Protein AF-A0A2E7HPD5-F1 (afdb_monomer_lite)

Foldseek 3Di:
DPLECQVVVLVCLQVQPAQEDEAADEAAQAKGQGDHPHDYWMWGFDQQLWIWTQTPVRDIGTRAGDYEHEYQHQQYALQCQPPDSRTNVNSCVPRSNYAKYKDFNHNADQRQLRLQLCCQAVQQAQPAFSVRSSVVSLVVLVVCCCQQFNPLVDPDDPLVPTDGDPVCVVVVHDSVNSVNSVNCNPGMDMDHDPVDRRGGHHDDHQWDWDWDDDPDDIDIDIGGPPPPCSPPRPDDDDPPDD

pLDDT: mean 89.26, std 12.53, range [28.06, 98.12]

Radius of gyration: 19.72 Å; chains: 1; bounding box: 49×46×50 Å

Sequence (242 aa):
MPQDTTSLFVKELNQGKPDLFVTSGHATEKDLQLGYAYRNGVFRNESDGCPYGSDLTGRTHTVSSPNPKIYMPIGNCLIEHLGGPDSMAAAFMKSSAVRQMMGNVEVTWYGYMGCGCLDYFVEQPGRYSFNQAFFANHHARIHRLETCFTGSNDTEPSPRKIRSTVLAQKLRLGRQDLKGLLFDRDIVAFYGDPAWQGRMAEGKTNWIQKLSKNKNSFVFTVTPTNGPNSFKPHYQRSPDRL

Structure (mmCIF, N/CA/C/O backbone):
data_AF-A0A2E7HPD5-F1
#
_entry.id   AF-A0A2E7HPD5-F1
#
loop_
_atom_site.group_PDB
_atom_site.id
_atom_site.type_symbol
_atom_site.label_atom_id
_atom_site.label_alt_id
_atom_site.label_comp_id
_atom_site.label_asym_id
_atom_site.label_entity_id
_atom_site.label_seq_id
_atom_site.pdbx_PDB_ins_code
_atom_site.Cartn_x
_atom_site.Cartn_y
_atom_site.Cartn_z
_atom_site.occupancy
_atom_site.B_iso_or_equiv
_atom_site.auth_seq_id
_atom_site.auth_comp_id
_atom_site.auth_asym_id
_atom_site.auth_atom_id
_atom_site.pdbx_PDB_model_num
ATOM 1 N N . MET A 1 1 ? -25.981 5.131 -1.475 1.00 52.62 1 MET A N 1
ATOM 2 C CA . MET A 1 1 ? -24.946 4.903 -0.442 1.00 52.62 1 MET A CA 1
ATOM 3 C C . MET A 1 1 ? -25.441 5.522 0.855 1.00 52.62 1 MET A C 1
ATOM 5 O O . MET A 1 1 ? -26.106 6.551 0.753 1.00 52.62 1 MET A O 1
ATOM 9 N N . PRO A 1 2 ? -25.176 4.929 2.033 1.00 60.41 2 PRO A N 1
ATOM 10 C CA . PRO A 1 2 ? -25.363 5.627 3.305 1.00 60.41 2 PRO A CA 1
ATOM 11 C C . PRO A 1 2 ? -24.673 6.992 3.246 1.00 60.41 2 PRO A C 1
ATOM 13 O O . PRO A 1 2 ? -23.613 7.108 2.631 1.00 60.41 2 PRO A O 1
ATOM 16 N N . GLN A 1 3 ? -25.266 8.014 3.860 1.00 79.88 3 GLN A N 1
ATOM 17 C CA . GLN A 1 3 ? -24.642 9.340 3.924 1.00 79.88 3 GLN A CA 1
ATOM 18 C C . GLN A 1 3 ? -23.374 9.332 4.797 1.00 79.88 3 GLN A C 1
ATOM 20 O O . GLN A 1 3 ? -22.496 10.164 4.607 1.00 79.88 3 GLN A O 1
ATOM 25 N N . ASP A 1 4 ? -23.275 8.364 5.710 1.00 90.06 4 ASP A N 1
ATOM 26 C CA . ASP A 1 4 ? -22.128 8.107 6.573 1.00 90.06 4 ASP A CA 1
ATOM 27 C C . ASP A 1 4 ? -21.864 6.592 6.634 1.00 90.06 4 ASP A C 1
ATOM 29 O O . ASP A 1 4 ? -22.785 5.804 6.871 1.00 90.06 4 ASP A O 1
ATOM 33 N N . THR A 1 5 ? -20.621 6.172 6.395 1.00 91.94 5 THR A N 1
ATOM 34 C CA . THR A 1 5 ? -20.207 4.757 6.404 1.00 91.94 5 THR A CA 1
ATOM 35 C C . THR A 1 5 ? -19.404 4.361 7.641 1.00 91.94 5 THR A C 1
ATOM 37 O O . THR A 1 5 ? -18.964 3.220 7.735 1.00 91.94 5 THR A O 1
ATOM 40 N N . THR A 1 6 ? -19.198 5.268 8.590 1.00 94.44 6 THR A N 1
ATOM 41 C CA . THR A 1 6 ? -18.331 5.103 9.765 1.00 94.44 6 THR A CA 1
ATOM 42 C C . THR A 1 6 ? -18.790 3.953 10.643 1.00 94.44 6 THR A C 1
ATOM 44 O O . THR A 1 6 ? -18.022 3.027 10.894 1.00 94.44 6 THR A O 1
ATOM 47 N N . SER A 1 7 ? -20.061 3.952 11.057 1.00 95.06 7 SER A N 1
ATOM 48 C CA . SER A 1 7 ? -20.606 2.891 11.913 1.00 95.06 7 SER A CA 1
ATOM 49 C C . SER A 1 7 ? -20.579 1.523 11.225 1.00 95.06 7 SER A C 1
ATOM 51 O O . SER A 1 7 ? -20.290 0.516 11.871 1.00 95.06 7 SER A O 1
ATOM 53 N N . LEU A 1 8 ? -20.815 1.482 9.908 1.00 94.12 8 LEU A N 1
ATOM 54 C CA . LEU A 1 8 ? -20.713 0.263 9.108 1.00 94.12 8 LEU A CA 1
ATOM 55 C C . LEU A 1 8 ? -19.268 -0.238 9.056 1.00 94.12 8 LEU A C 1
ATOM 57 O O . LEU A 1 8 ? -19.028 -1.412 9.310 1.00 94.12 8 LEU A O 1
ATOM 61 N N . PHE A 1 9 ? -18.311 0.647 8.782 1.00 94.38 9 PHE A N 1
ATOM 62 C CA . PHE A 1 9 ? -16.894 0.304 8.707 1.00 94.38 9 PHE A CA 1
ATOM 63 C C . PHE A 1 9 ? -16.380 -0.244 10.044 1.00 94.38 9 PHE A C 1
ATOM 65 O O . PHE A 1 9 ? -15.785 -1.319 10.085 1.00 94.38 9 PHE A O 1
ATOM 72 N N . VAL A 1 10 ? -16.673 0.447 11.153 1.00 95.62 10 VAL A N 1
ATOM 73 C CA . VAL A 1 10 ? -16.298 -0.012 12.501 1.00 95.62 10 VAL A CA 1
ATOM 74 C C . VAL A 1 10 ? -16.961 -1.350 12.829 1.00 95.62 10 VAL A C 1
ATOM 76 O O . VAL A 1 10 ? -16.312 -2.249 13.360 1.00 95.62 10 VAL A O 1
ATOM 79 N N . LYS A 1 11 ? -18.239 -1.527 12.471 1.00 96.56 11 LYS A N 1
ATOM 80 C CA . LYS A 1 11 ? -18.949 -2.794 12.670 1.00 96.56 11 LYS A CA 1
ATOM 81 C C . LYS A 1 11 ? -18.290 -3.945 11.909 1.00 96.56 11 LYS A C 1
ATOM 83 O O . LYS A 1 11 ? -18.107 -5.005 12.495 1.00 96.56 11 LYS A O 1
ATOM 88 N N . GLU A 1 12 ? -17.936 -3.756 10.641 1.00 96.19 12 GLU A N 1
ATOM 89 C CA . GLU A 1 12 ? -17.283 -4.790 9.826 1.00 96.19 12 GLU A CA 1
ATOM 90 C C . GLU A 1 12 ? -15.918 -5.190 10.408 1.00 96.19 12 GLU A C 1
ATOM 92 O O . GLU A 1 12 ? -15.638 -6.384 10.541 1.00 96.19 12 GLU A O 1
ATOM 97 N N . LEU A 1 13 ? -15.113 -4.212 10.848 1.00 95.75 13 LEU A N 1
ATOM 98 C CA . LEU A 1 13 ? -13.855 -4.477 11.553 1.00 95.75 13 LEU A CA 1
ATOM 99 C C . LEU A 1 13 ? -14.084 -5.270 12.845 1.00 95.75 13 LEU A C 1
ATOM 101 O O . LEU A 1 13 ? -13.448 -6.302 13.053 1.00 95.75 13 LEU A O 1
ATOM 105 N N . ASN A 1 14 ? -14.997 -4.832 13.709 1.00 96.81 14 ASN A N 1
ATOM 106 C CA . ASN A 1 14 ? -15.216 -5.466 15.014 1.00 96.81 14 ASN A CA 1
ATOM 107 C C . ASN A 1 14 ? -15.846 -6.861 14.896 1.00 96.81 14 ASN A C 1
ATOM 109 O O . ASN A 1 14 ? -15.605 -7.724 15.734 1.00 96.81 14 ASN A O 1
ATOM 113 N N . GLN A 1 15 ? -16.623 -7.113 13.839 1.00 96.94 15 GLN A N 1
ATOM 114 C CA . GLN A 1 15 ? -17.151 -8.445 13.526 1.00 96.94 15 GLN A CA 1
ATOM 115 C C . GLN A 1 15 ? -16.085 -9.400 12.972 1.00 96.94 15 GLN A C 1
ATOM 117 O O . GLN A 1 15 ? -16.372 -10.580 12.791 1.00 96.94 15 GLN A O 1
ATOM 122 N N . GLY A 1 16 ? -14.873 -8.905 12.705 1.00 92.12 16 GLY A N 1
ATOM 123 C CA . GLY A 1 16 ? -13.748 -9.709 12.245 1.00 92.12 16 GLY A CA 1
ATOM 124 C C . GLY A 1 16 ? -13.911 -10.256 10.830 1.00 92.12 16 GLY A C 1
ATOM 125 O O . GLY A 1 16 ? -13.355 -11.301 10.514 1.00 92.12 16 GLY A O 1
ATOM 126 N N . LYS A 1 17 ? -14.714 -9.588 9.997 1.00 92.75 17 LYS A N 1
ATOM 127 C CA . LYS A 1 17 ? -15.017 -10.038 8.634 1.00 92.75 17 LYS A CA 1
ATOM 128 C C . LYS A 1 17 ? -13.904 -9.763 7.614 1.00 92.75 17 LYS A C 1
ATOM 130 O O . LYS A 1 17 ? -13.678 -10.635 6.781 1.00 92.75 17 LYS A O 1
ATOM 135 N N . PRO A 1 18 ? -13.245 -8.584 7.595 1.00 95.12 18 PRO A N 1
ATOM 136 C CA . PRO A 1 18 ? -12.245 -8.297 6.573 1.00 95.12 18 PRO A CA 1
ATOM 137 C C . PRO A 1 18 ? -10.851 -8.782 6.982 1.00 95.12 18 PRO A C 1
ATOM 139 O O . PRO A 1 18 ? -10.348 -8.413 8.044 1.00 95.12 18 PRO A O 1
ATOM 142 N N . ASP A 1 19 ? -10.187 -9.515 6.090 1.00 96.31 19 ASP A N 1
ATOM 143 C CA . ASP A 1 19 ? -8.752 -9.845 6.186 1.00 96.31 19 ASP A CA 1
ATOM 144 C C . ASP A 1 19 ? -7.861 -8.813 5.468 1.00 96.31 19 ASP A C 1
ATOM 146 O O . ASP A 1 19 ? -6.646 -8.763 5.663 1.00 96.31 19 ASP A O 1
ATOM 150 N N . LEU A 1 20 ? -8.477 -7.953 4.654 1.00 96.62 20 LEU A N 1
ATOM 151 C CA . LEU A 1 20 ? -7.877 -6.806 3.984 1.00 96.62 20 LEU A CA 1
ATOM 152 C C . LEU A 1 20 ? -8.890 -5.663 3.987 1.00 96.62 20 LEU A C 1
ATOM 154 O O . LEU A 1 20 ? -10.062 -5.867 3.669 1.00 96.62 20 LEU A O 1
ATOM 158 N N . PHE A 1 21 ? -8.430 -4.450 4.272 1.00 95.25 21 PHE A N 1
ATOM 159 C CA . PHE A 1 21 ? -9.191 -3.244 3.974 1.00 95.25 21 PHE A CA 1
ATOM 160 C C . PHE A 1 21 ? -8.303 -2.189 3.323 1.00 95.25 21 PHE A C 1
ATOM 162 O O . PHE A 1 21 ? -7.111 -2.068 3.615 1.00 95.25 21 PHE A O 1
ATOM 169 N N . VAL A 1 22 ? -8.912 -1.441 2.410 1.00 94.50 22 VAL A N 1
ATOM 170 C CA . VAL A 1 22 ? -8.262 -0.405 1.613 1.00 94.50 22 VAL A CA 1
ATOM 171 C C . VAL A 1 22 ? -9.007 0.893 1.861 1.00 94.50 22 VAL A C 1
ATOM 173 O O . VAL A 1 22 ? -10.238 0.924 1.804 1.00 94.50 22 VAL A O 1
ATOM 176 N N . THR A 1 23 ? -8.274 1.963 2.127 1.00 92.50 23 THR A N 1
ATOM 177 C CA . THR A 1 23 ? -8.849 3.300 2.275 1.00 92.50 23 THR A CA 1
ATOM 178 C C . THR A 1 23 ? -8.195 4.260 1.303 1.00 92.50 23 THR A C 1
ATOM 180 O O . THR A 1 23 ? -7.088 4.039 0.820 1.00 92.50 23 THR A O 1
ATOM 183 N N . SER A 1 24 ? -8.925 5.327 1.001 1.00 87.12 24 SER A N 1
ATOM 184 C CA . SER A 1 24 ? -8.427 6.486 0.278 1.00 87.12 24 SER A CA 1
ATOM 185 C C . SER A 1 24 ? -9.240 7.699 0.721 1.00 87.12 24 SER A C 1
ATOM 187 O O . SER A 1 24 ? -10.467 7.621 0.841 1.00 87.12 24 SER A O 1
ATOM 189 N N . GLY A 1 25 ? -8.570 8.798 1.046 1.00 86.69 25 GLY A N 1
ATOM 190 C CA . GLY A 1 25 ? -9.182 9.937 1.728 1.00 86.69 25 GLY A CA 1
ATOM 191 C C . GLY A 1 25 ? -8.142 10.863 2.350 1.00 86.69 25 GLY A C 1
ATOM 192 O O . GLY A 1 25 ? -6.940 10.603 2.280 1.00 86.69 25 GLY A O 1
ATOM 193 N N . HIS A 1 26 ? -8.605 11.939 2.976 1.00 92.44 26 HIS A N 1
ATOM 194 C CA . HIS A 1 26 ? -7.725 12.808 3.753 1.0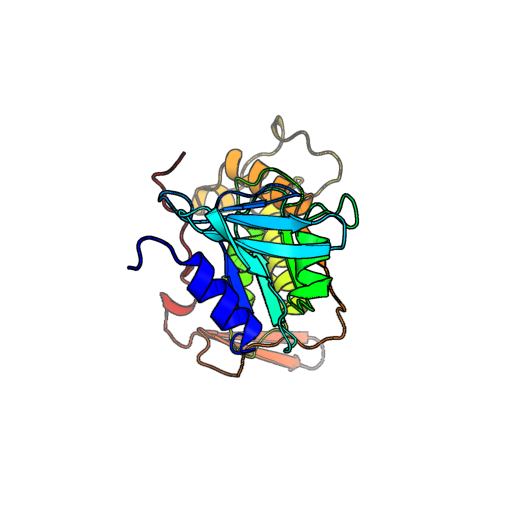0 92.44 26 HIS A CA 1
ATOM 195 C C . HIS A 1 26 ? -7.308 12.117 5.049 1.00 92.44 26 HIS A C 1
ATOM 197 O O . HIS A 1 26 ? -8.107 11.424 5.675 1.00 92.44 26 HIS A O 1
ATOM 203 N N . ALA A 1 27 ? -6.047 12.285 5.421 1.00 95.19 27 ALA A N 1
ATOM 204 C CA . ALA A 1 27 ? -5.497 11.731 6.641 1.00 95.19 27 ALA A CA 1
ATOM 205 C C . ALA A 1 27 ? -4.371 12.621 7.166 1.00 95.19 27 ALA A C 1
ATOM 207 O O . ALA A 1 27 ? -3.741 13.367 6.407 1.00 95.19 27 ALA A O 1
ATOM 208 N N . THR A 1 28 ? -4.148 12.509 8.466 1.00 94.38 28 THR A N 1
ATOM 209 C CA . THR A 1 28 ? -2.994 13.022 9.201 1.00 94.38 28 THR A CA 1
ATOM 210 C C . THR A 1 28 ? -2.396 11.872 10.015 1.00 94.38 28 THR A C 1
ATOM 212 O O . THR A 1 28 ? -2.886 10.741 9.980 1.00 94.38 28 THR A O 1
ATOM 215 N N . GLU A 1 29 ? -1.380 12.148 10.827 1.00 94.06 29 GLU A N 1
ATOM 216 C CA . GLU A 1 29 ? -0.908 11.194 11.830 1.00 94.06 29 GLU A CA 1
ATOM 217 C C . GLU A 1 29 ? -1.980 10.841 12.868 1.00 94.06 29 GLU A C 1
ATOM 219 O O . GLU A 1 29 ? -1.843 9.833 13.558 1.00 94.06 29 GLU A O 1
ATOM 224 N N . LYS A 1 30 ? -3.018 11.673 13.034 1.00 92.88 30 LYS A N 1
ATOM 225 C CA . LYS A 1 30 ? -3.996 11.585 14.133 1.00 92.88 30 LYS A CA 1
ATOM 226 C C . LYS A 1 30 ? -5.409 11.244 13.687 1.00 92.88 30 LYS A C 1
ATOM 228 O O . LYS A 1 30 ? -6.229 10.857 14.524 1.00 92.88 30 LYS A O 1
ATOM 233 N N . ASP A 1 31 ? -5.699 11.376 12.399 1.00 94.06 31 ASP A N 1
ATOM 234 C CA . ASP A 1 31 ? -7.031 11.141 11.872 1.00 94.06 31 ASP A CA 1
ATOM 235 C C . ASP A 1 31 ? -7.042 10.597 10.440 1.00 94.06 31 ASP A C 1
ATOM 237 O O . ASP A 1 31 ? -6.088 10.720 9.675 1.00 94.06 31 ASP A O 1
ATOM 241 N N . LEU A 1 32 ? -8.160 9.960 10.101 1.00 95.06 32 LEU A N 1
ATOM 242 C CA . LEU A 1 32 ? -8.477 9.463 8.771 1.00 95.06 32 LEU A CA 1
ATOM 243 C C . LEU A 1 32 ? -9.930 9.805 8.448 1.00 95.06 32 LEU A C 1
ATOM 245 O O . LEU A 1 32 ? -10.861 9.242 9.026 1.00 95.06 32 LEU A O 1
ATOM 249 N N . GLN A 1 33 ? -10.141 10.688 7.482 1.00 92.88 33 GLN A N 1
ATOM 250 C CA . GLN A 1 33 ? -11.463 10.967 6.939 1.00 92.88 33 GLN A CA 1
ATOM 251 C C . GLN A 1 33 ? -11.860 9.877 5.937 1.00 92.88 33 GLN A C 1
ATOM 253 O O . GLN A 1 33 ? -11.148 9.609 4.962 1.00 92.88 33 GLN A O 1
ATOM 258 N N . LEU A 1 34 ? -13.024 9.257 6.150 1.00 85.31 34 LEU A N 1
ATOM 259 C CA . LEU A 1 34 ? -13.522 8.236 5.234 1.00 85.31 34 LEU A CA 1
ATOM 260 C C . LEU A 1 34 ? -14.090 8.870 3.962 1.00 85.31 34 LEU A C 1
ATOM 262 O O . LEU A 1 34 ? -15.192 9.401 3.950 1.00 85.31 34 LEU A O 1
ATOM 266 N N . GLY A 1 35 ? -13.389 8.730 2.846 1.00 76.19 35 GLY A N 1
ATOM 267 C CA . GLY A 1 35 ? -13.822 9.302 1.577 1.00 76.19 35 GLY A CA 1
ATOM 268 C C . GLY A 1 35 ? -13.228 10.686 1.338 1.00 76.19 35 GLY A C 1
ATOM 269 O O . GLY A 1 35 ? -13.056 11.499 2.241 1.00 76.19 35 GLY A O 1
ATOM 270 N N . TYR A 1 36 ? -12.865 10.918 0.080 1.00 76.44 36 TYR A N 1
ATOM 271 C CA . TYR A 1 36 ? -12.066 12.072 -0.321 1.00 76.44 36 TYR A CA 1
ATOM 272 C C . TYR A 1 36 ? -12.928 13.295 -0.666 1.00 76.44 36 TYR A C 1
ATOM 274 O O . TYR A 1 36 ? -12.748 14.373 -0.120 1.00 76.44 36 TYR A O 1
ATOM 282 N N . ALA A 1 37 ? -13.900 13.122 -1.566 1.00 79.56 37 ALA A N 1
ATOM 283 C CA . ALA A 1 37 ? -14.665 14.226 -2.157 1.00 79.56 37 ALA A CA 1
ATOM 284 C C . ALA A 1 37 ? -16.098 14.361 -1.610 1.00 79.56 37 ALA A C 1
ATOM 286 O O . ALA A 1 37 ? -16.906 15.095 -2.177 1.00 79.56 37 ALA A O 1
ATOM 287 N N . TYR A 1 38 ? -16.447 13.618 -0.560 1.00 82.00 38 TYR A N 1
ATOM 288 C CA . TYR A 1 38 ? -17.789 13.637 0.013 1.00 82.00 38 TYR A CA 1
ATOM 289 C C . TYR A 1 38 ? -17.742 13.619 1.536 1.00 82.00 38 TYR A C 1
ATOM 291 O O . TYR A 1 38 ? -16.769 13.193 2.156 1.00 82.00 38 TYR A O 1
ATOM 299 N N . ARG A 1 39 ? -18.819 14.122 2.136 1.00 86.62 39 ARG A N 1
ATOM 300 C CA . ARG A 1 39 ? -18.957 14.227 3.584 1.00 86.62 39 ARG A CA 1
ATOM 301 C C . ARG A 1 39 ? -19.168 12.841 4.193 1.00 86.62 39 ARG A C 1
ATOM 303 O O . ARG A 1 39 ? -20.037 12.107 3.740 1.00 86.62 39 ARG A O 1
ATOM 310 N N . ASN A 1 40 ? -18.396 12.523 5.224 1.00 91.38 40 ASN A N 1
ATOM 311 C CA . ASN A 1 40 ? -18.454 11.268 5.969 1.00 91.38 40 ASN A CA 1
ATOM 312 C C . ASN A 1 40 ? -17.857 11.487 7.365 1.00 91.38 40 ASN A C 1
ATOM 314 O O . ASN A 1 40 ? -17.320 12.566 7.639 1.00 91.38 40 ASN A O 1
ATOM 318 N N . GLY A 1 41 ? -17.920 10.475 8.222 1.00 93.31 41 GLY A N 1
ATOM 319 C CA . GLY A 1 41 ? -17.223 10.511 9.499 1.00 93.31 41 GLY A CA 1
ATOM 320 C C . GLY A 1 41 ? -15.707 10.336 9.374 1.00 93.31 41 GLY A C 1
ATOM 321 O O . GLY A 1 41 ? -15.122 10.243 8.288 1.00 93.31 41 GLY A O 1
ATOM 322 N N . VAL A 1 42 ? -15.065 10.325 10.535 1.00 94.81 42 VAL A N 1
ATOM 323 C CA . VAL A 1 42 ? -13.611 10.387 10.684 1.00 94.81 42 VAL A CA 1
ATOM 324 C C . VAL A 1 42 ? -13.154 9.408 11.751 1.00 94.81 42 VAL A C 1
ATOM 326 O O . VAL A 1 42 ? -13.758 9.296 12.816 1.00 94.81 42 VAL A O 1
ATOM 329 N N . PHE A 1 43 ? -12.083 8.691 11.458 1.00 95.25 43 PHE A N 1
ATOM 330 C CA . PHE A 1 43 ? -11.385 7.845 12.408 1.00 95.25 43 PHE A CA 1
ATOM 331 C C . PHE A 1 43 ? -10.365 8.701 13.133 1.00 95.25 43 PHE A C 1
ATOM 333 O O . PHE A 1 43 ? -9.657 9.483 12.505 1.00 95.25 43 PHE A O 1
ATOM 340 N N . ARG A 1 44 ? -10.306 8.563 14.450 1.00 94.19 44 ARG A N 1
ATOM 341 C CA . ARG A 1 44 ? -9.333 9.235 15.308 1.00 94.19 44 ARG A CA 1
ATOM 342 C C . ARG A 1 44 ? -8.712 8.222 16.243 1.00 94.19 44 ARG A C 1
ATOM 344 O O . ARG A 1 44 ? -9.279 7.150 16.453 1.00 94.19 44 ARG A O 1
ATOM 351 N N . ASN A 1 45 ? -7.577 8.583 16.814 1.00 89.31 45 ASN A N 1
ATOM 352 C CA . ASN A 1 45 ? -6.913 7.793 17.834 1.00 89.31 45 ASN A CA 1
ATOM 353 C C . ASN A 1 45 ? -6.874 8.547 19.163 1.00 89.31 45 ASN A C 1
ATOM 355 O O . ASN A 1 45 ? -6.580 9.742 19.192 1.00 89.31 45 ASN A O 1
ATOM 359 N N . GLU A 1 46 ? -7.160 7.843 20.254 1.00 79.38 46 GLU A N 1
ATOM 360 C CA . GLU A 1 46 ? -6.874 8.337 21.599 1.00 79.38 46 GLU A CA 1
ATOM 361 C C . GLU A 1 46 ? -5.391 8.126 21.946 1.00 79.38 46 GLU A C 1
ATOM 363 O O . GLU A 1 46 ? -4.660 7.385 21.283 1.00 79.38 46 GLU A O 1
ATOM 368 N N . SER A 1 47 ? -4.921 8.776 23.010 1.00 76.69 47 SER A N 1
ATOM 369 C CA . SER A 1 47 ? -3.522 8.710 23.458 1.00 76.69 47 SER A CA 1
ATOM 370 C C . SER A 1 47 ? -3.055 7.292 23.814 1.00 76.69 47 SER A C 1
ATOM 372 O O . SER A 1 47 ? -1.857 7.043 23.939 1.00 76.69 47 SER A O 1
ATOM 374 N N . ASP A 1 48 ? -3.992 6.368 24.018 1.00 74.50 48 ASP A N 1
ATOM 375 C CA . ASP A 1 48 ? -3.747 4.984 24.402 1.00 74.50 48 ASP A CA 1
ATOM 376 C C . ASP A 1 48 ? -3.555 4.034 23.201 1.00 74.50 48 ASP A C 1
ATOM 378 O O . ASP A 1 48 ? -3.248 2.856 23.404 1.00 74.50 48 ASP A O 1
ATOM 382 N N . GLY A 1 49 ? -3.707 4.508 21.957 1.00 75.44 49 GLY A N 1
ATOM 383 C CA . GLY A 1 49 ? -3.598 3.681 20.751 1.00 75.44 49 GLY A CA 1
ATOM 384 C C . GLY A 1 49 ? -4.870 2.890 20.413 1.00 75.44 49 GLY A C 1
ATOM 385 O O . GLY A 1 49 ? -4.801 1.856 19.737 1.00 75.44 49 GLY A O 1
ATOM 386 N N . CYS A 1 50 ? -6.030 3.300 20.918 1.00 85.75 50 CYS A N 1
ATOM 387 C CA . CYS A 1 50 ? -7.323 2.731 20.556 1.00 85.75 50 CYS A CA 1
ATOM 388 C C . CYS A 1 50 ? -8.049 3.667 19.570 1.00 85.75 50 CYS A C 1
ATOM 390 O O . CYS A 1 50 ? -8.539 4.726 19.969 1.00 85.75 50 CYS A O 1
ATOM 392 N N . PRO A 1 51 ? -8.158 3.303 18.275 1.00 92.44 51 PRO A N 1
ATOM 393 C CA . PRO A 1 51 ? -8.875 4.121 17.324 1.00 92.44 51 PRO A CA 1
ATOM 394 C C . PRO A 1 51 ? -10.388 3.992 17.513 1.00 92.44 51 PRO A C 1
ATOM 396 O O . PRO A 1 51 ? -10.918 2.949 17.907 1.00 92.44 51 PRO A O 1
ATOM 399 N N . TYR A 1 52 ? -11.106 5.051 17.163 1.00 94.81 52 TYR A N 1
ATOM 400 C CA . TYR A 1 52 ? -12.561 5.080 17.108 1.00 94.81 52 TYR A CA 1
ATOM 401 C C . TYR A 1 52 ? -13.030 5.848 15.873 1.00 94.81 52 TYR A C 1
ATOM 403 O O . TYR A 1 52 ? -12.375 6.779 15.406 1.00 94.81 52 TYR A O 1
ATOM 411 N N . GLY A 1 53 ? -14.188 5.466 15.344 1.00 96.06 53 GLY A N 1
ATOM 412 C CA . GLY A 1 53 ? -14.888 6.234 14.320 1.00 96.06 53 GLY A CA 1
ATOM 413 C C . GLY A 1 53 ? -15.845 7.236 14.961 1.00 96.06 53 GLY A C 1
ATOM 414 O O . GLY A 1 53 ? -16.647 6.850 15.804 1.00 96.06 53 GLY A O 1
ATOM 415 N N . SER A 1 54 ? -15.785 8.502 14.559 1.00 96.06 54 SER A N 1
ATOM 416 C CA . SER A 1 54 ? -16.768 9.540 14.877 1.00 96.06 54 SER A CA 1
ATOM 417 C C . SER A 1 54 ? -17.643 9.774 13.652 1.00 96.06 54 SER A C 1
ATOM 419 O O . SER A 1 54 ? -17.145 10.249 12.630 1.00 96.06 54 SER A O 1
ATOM 421 N N . ASP A 1 55 ? -18.930 9.453 13.752 1.00 94.88 55 ASP A N 1
ATOM 422 C CA . ASP A 1 55 ? -19.893 9.692 12.675 1.00 94.88 55 ASP A CA 1
ATOM 423 C C . ASP A 1 55 ? -20.273 11.186 12.563 1.00 94.88 55 ASP A C 1
ATOM 425 O O . ASP A 1 55 ? -19.884 12.024 13.385 1.00 94.88 55 ASP A O 1
ATOM 429 N N . LEU A 1 56 ? -21.043 11.538 11.533 1.00 93.75 56 LEU A N 1
ATOM 430 C CA . LEU A 1 56 ? -21.507 12.897 11.248 1.00 93.75 56 LEU A CA 1
ATOM 431 C C . LEU A 1 56 ? -22.457 13.469 12.310 1.00 93.75 56 LEU A C 1
ATOM 433 O O . LEU A 1 56 ? -22.686 14.680 12.314 1.00 93.75 56 LEU A O 1
ATOM 437 N N . THR A 1 57 ? -23.006 12.629 13.190 1.00 93.62 57 THR A N 1
ATOM 438 C CA . THR A 1 57 ? -23.826 13.046 14.338 1.00 93.62 57 THR A CA 1
ATOM 439 C C . THR A 1 57 ? -22.983 13.320 15.586 1.00 93.62 57 THR A C 1
ATOM 441 O O . THR A 1 57 ? -23.501 13.846 16.569 1.00 93.62 57 THR A O 1
ATOM 444 N N . GLY A 1 58 ? -21.684 13.001 15.545 1.00 92.88 58 GLY A N 1
ATOM 445 C CA . GLY A 1 58 ? -20.764 13.087 16.678 1.00 92.88 58 GLY A CA 1
ATOM 446 C C . GLY A 1 58 ? -20.752 11.830 17.548 1.00 92.88 58 GLY A C 1
ATOM 447 O O . GLY A 1 58 ? -20.077 11.810 18.577 1.00 92.88 58 GLY A O 1
ATOM 448 N N . ARG A 1 59 ? -21.471 10.769 17.159 1.00 95.69 59 ARG A N 1
ATOM 449 C CA . ARG A 1 59 ? -21.447 9.500 17.884 1.00 95.69 59 ARG A CA 1
ATOM 450 C C . ARG A 1 59 ? -20.134 8.779 17.609 1.00 95.69 59 ARG A C 1
ATOM 452 O O . ARG A 1 59 ? -19.696 8.662 16.464 1.00 95.69 59 ARG A O 1
ATOM 459 N N . THR A 1 60 ? -19.523 8.269 18.672 1.00 96.25 60 THR A N 1
ATOM 460 C CA . THR A 1 60 ? -18.275 7.513 18.599 1.00 96.25 60 THR A CA 1
ATOM 461 C C . THR A 1 60 ? -18.522 6.005 18.588 1.00 96.25 60 THR A C 1
ATOM 463 O O . THR A 1 60 ? -19.478 5.488 19.176 1.00 96.25 60 THR A O 1
ATOM 466 N N . HIS A 1 61 ? -17.644 5.290 17.890 1.00 96.00 61 HIS A N 1
ATOM 467 C CA . HIS A 1 61 ? -17.667 3.844 17.729 1.00 96.00 61 HIS A CA 1
ATOM 468 C C . HIS A 1 61 ? -16.248 3.298 17.908 1.00 96.00 61 HIS A C 1
ATOM 470 O O . HIS A 1 61 ? -15.394 3.501 17.047 1.00 96.00 61 HIS A O 1
ATOM 476 N N . THR A 1 62 ? -15.991 2.606 19.017 1.00 95.12 62 THR A N 1
ATOM 477 C CA . THR A 1 62 ? -14.678 2.015 19.313 1.00 95.12 62 THR A CA 1
ATOM 478 C C . THR A 1 62 ? -14.311 0.938 18.299 1.00 95.12 62 THR A C 1
ATOM 480 O O . THR A 1 62 ? -15.135 0.076 17.982 1.00 95.12 62 THR A O 1
ATOM 483 N N . VAL A 1 63 ? -13.064 0.948 17.830 1.00 94.62 63 VAL A N 1
ATOM 484 C CA . VAL A 1 63 ? -12.517 -0.110 16.981 1.00 94.62 63 VAL A CA 1
ATOM 485 C C . VAL A 1 63 ? -11.765 -1.112 17.849 1.00 94.62 63 VAL A C 1
ATOM 487 O O . VAL A 1 63 ? -10.779 -0.786 18.504 1.00 94.62 63 VAL A O 1
ATOM 490 N N . SER A 1 64 ? -12.235 -2.352 17.833 1.00 93.31 64 SER A N 1
ATOM 491 C CA . SER A 1 64 ? -11.595 -3.495 18.470 1.00 93.31 64 SER A CA 1
ATOM 492 C C . SER A 1 64 ? -11.849 -4.707 17.588 1.00 93.31 64 SER A C 1
ATOM 494 O O . SER A 1 64 ? -12.929 -5.300 17.606 1.00 93.31 64 SER A O 1
ATOM 496 N N . SER A 1 65 ? -10.877 -5.015 16.736 1.00 94.81 65 SER A N 1
ATOM 497 C CA . SER A 1 65 ? -11.027 -6.064 15.737 1.00 94.81 65 SER A CA 1
ATOM 498 C C . SER A 1 65 ? -10.310 -7.348 16.161 1.00 94.81 65 SER A C 1
ATOM 500 O O . SER A 1 65 ? -9.149 -7.276 16.567 1.00 94.81 65 SER A O 1
ATOM 502 N N . PRO A 1 66 ? -10.952 -8.525 16.049 1.00 94.75 66 PRO A N 1
ATOM 503 C CA . PRO A 1 66 ? -10.396 -9.764 16.588 1.00 94.75 66 PRO A CA 1
ATOM 504 C C . PRO A 1 66 ? -9.457 -10.511 15.626 1.00 94.75 66 PRO A C 1
ATOM 506 O O . PRO A 1 66 ? -8.612 -11.281 16.081 1.00 94.75 66 PRO A O 1
ATOM 509 N N . ASN A 1 67 ? -9.595 -10.332 14.307 1.00 95.94 67 ASN A N 1
ATOM 510 C CA . ASN A 1 67 ? -8.872 -11.124 13.304 1.00 95.94 67 ASN A CA 1
ATOM 511 C C . ASN A 1 67 ? -7.611 -10.402 12.787 1.00 95.94 67 ASN A C 1
ATOM 513 O O . ASN A 1 67 ? -7.623 -9.181 12.634 1.00 95.94 67 ASN A O 1
ATOM 517 N N . PRO A 1 68 ? -6.512 -11.113 12.482 1.00 96.00 68 PRO A N 1
ATOM 518 C CA . PRO A 1 68 ? -5.361 -10.510 11.814 1.00 96.00 68 PRO A CA 1
ATOM 519 C C . PRO A 1 68 ? -5.742 -10.027 10.410 1.00 96.00 68 PRO A C 1
ATOM 521 O O . PRO A 1 68 ? -6.448 -10.730 9.695 1.00 96.00 68 PRO A O 1
ATOM 524 N N . LYS A 1 69 ? -5.258 -8.853 9.998 1.00 96.50 69 LYS A N 1
ATOM 525 C CA . LYS A 1 69 ? -5.558 -8.311 8.664 1.00 96.50 69 LYS A CA 1
ATOM 526 C C . LYS A 1 69 ? -4.448 -7.445 8.082 1.00 96.50 69 LYS A C 1
ATOM 528 O O . LYS A 1 69 ? -3.534 -7.021 8.792 1.00 96.50 69 LYS A O 1
ATOM 533 N N . ILE A 1 70 ? -4.549 -7.180 6.785 1.00 98.12 70 ILE A N 1
ATOM 534 C CA . ILE A 1 70 ? -3.734 -6.203 6.063 1.00 98.12 70 ILE A CA 1
ATOM 535 C C . ILE A 1 70 ? -4.499 -4.884 5.961 1.00 98.12 70 ILE A C 1
ATOM 537 O O . ILE A 1 70 ? -5.712 -4.875 5.734 1.00 98.12 70 ILE A O 1
ATOM 541 N N . TYR A 1 71 ? -3.777 -3.774 6.080 1.00 97.44 71 TYR A N 1
ATOM 542 C CA . TYR A 1 71 ? -4.296 -2.443 5.790 1.00 97.44 71 TYR A CA 1
ATOM 543 C C . TYR A 1 71 ? -3.534 -1.799 4.627 1.00 97.44 71 TYR A C 1
ATOM 545 O O . TYR A 1 71 ? -2.305 -1.788 4.610 1.00 97.44 71 TYR A O 1
ATOM 553 N N . MET A 1 72 ? -4.265 -1.267 3.644 1.00 96.88 72 MET A N 1
ATOM 554 C CA . MET A 1 72 ? -3.706 -0.509 2.520 1.00 96.88 72 MET A CA 1
ATOM 555 C C . MET A 1 72 ? -4.280 0.922 2.483 1.00 96.88 72 MET A C 1
ATOM 557 O O . MET A 1 72 ? -5.287 1.164 1.807 1.00 96.88 72 MET A O 1
ATOM 561 N N . PRO A 1 73 ? -3.661 1.881 3.189 1.00 94.69 73 PRO A N 1
ATOM 562 C CA . PRO A 1 73 ? -4.027 3.297 3.140 1.00 94.69 73 PRO A CA 1
ATOM 563 C C . PRO A 1 73 ? -3.559 4.012 1.860 1.00 94.69 73 PRO A C 1
ATOM 565 O O . PRO A 1 73 ? -2.652 4.850 1.848 1.00 94.69 73 PRO A O 1
ATOM 568 N N . ILE A 1 74 ? -4.178 3.689 0.730 1.00 92.00 74 ILE A N 1
ATOM 569 C CA . ILE A 1 74 ? -3.736 4.173 -0.579 1.00 92.00 74 ILE A CA 1
ATOM 570 C C . ILE A 1 74 ? -4.142 5.635 -0.781 1.00 92.00 74 ILE A C 1
ATOM 572 O O . ILE A 1 74 ? -5.309 5.977 -0.982 1.00 92.00 74 ILE A O 1
ATOM 576 N N . GLY A 1 75 ? -3.137 6.511 -0.797 1.00 88.50 75 GLY A N 1
ATOM 577 C CA . GLY A 1 75 ? -3.337 7.948 -0.989 1.00 88.50 75 GLY A CA 1
ATOM 578 C C . GLY A 1 75 ? -3.737 8.694 0.285 1.00 88.50 75 GLY A C 1
ATOM 579 O O . GLY A 1 75 ? -4.054 9.877 0.213 1.00 88.50 75 GLY A O 1
ATOM 580 N N . ASN A 1 76 ? -3.721 8.031 1.442 1.00 93.50 76 ASN A N 1
ATOM 581 C CA . ASN A 1 76 ? -3.893 8.691 2.728 1.00 93.50 76 ASN A CA 1
ATOM 582 C C . ASN A 1 76 ? -2.560 9.328 3.160 1.00 93.50 76 ASN A C 1
ATOM 584 O O . ASN A 1 76 ? -1.566 8.632 3.361 1.00 93.50 76 ASN A O 1
ATOM 588 N N . CYS A 1 77 ? -2.534 10.656 3.278 1.00 94.00 77 CYS A N 1
ATOM 589 C CA . CYS A 1 77 ? -1.358 11.404 3.729 1.00 94.00 77 CYS A CA 1
ATOM 590 C C . CYS A 1 77 ? -0.998 11.064 5.179 1.00 94.00 77 CYS A C 1
ATOM 592 O O . CYS A 1 77 ? -1.901 10.930 5.998 1.00 94.00 77 CYS A O 1
ATOM 594 N N . LEU A 1 78 ? 0.300 10.984 5.497 1.00 95.19 78 LEU A N 1
ATOM 595 C CA . LEU A 1 78 ? 0.854 10.916 6.866 1.00 95.19 78 LEU A CA 1
ATOM 596 C C . LEU A 1 78 ? 0.360 9.760 7.758 1.00 95.19 78 LEU A C 1
ATOM 598 O O . LEU A 1 78 ? 0.827 9.604 8.879 1.00 95.19 78 LEU A O 1
ATOM 602 N N . ILE A 1 79 ? -0.552 8.918 7.286 1.00 95.12 79 ILE A N 1
ATOM 603 C CA . ILE A 1 79 ? -1.207 7.879 8.086 1.00 95.12 79 ILE A CA 1
ATOM 604 C C . ILE A 1 79 ? -0.223 6.829 8.610 1.00 95.12 79 ILE A C 1
ATOM 606 O O . ILE A 1 79 ? -0.446 6.241 9.666 1.00 95.12 79 ILE A O 1
ATOM 610 N N . GLU A 1 80 ? 0.871 6.629 7.873 1.00 94.50 80 GLU A N 1
ATOM 611 C CA . GLU A 1 80 ? 1.964 5.727 8.215 1.00 94.50 80 GLU A CA 1
ATOM 612 C C . GLU A 1 80 ? 3.093 6.434 8.965 1.00 94.50 80 G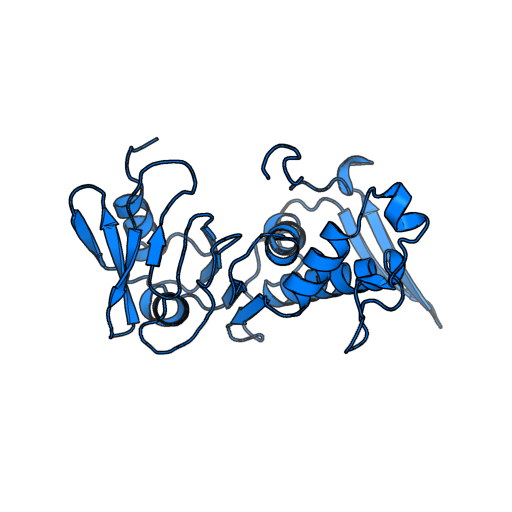LU A C 1
ATOM 614 O O . GLU A 1 80 ? 4.060 5.795 9.363 1.00 94.50 80 GLU A O 1
ATOM 619 N N . HIS A 1 81 ? 3.015 7.749 9.176 1.00 96.00 81 HIS A N 1
ATOM 620 C CA . HIS A 1 81 ? 4.020 8.454 9.956 1.00 96.00 81 HIS A CA 1
ATOM 621 C C . HIS A 1 81 ? 3.851 8.113 11.446 1.00 96.00 81 HIS A C 1
ATOM 623 O O . HIS A 1 81 ? 2.973 8.613 12.153 1.00 96.00 81 HIS A O 1
ATOM 629 N N . LEU A 1 82 ? 4.700 7.202 11.924 1.00 92.69 82 LEU A N 1
ATOM 630 C CA . LEU A 1 82 ? 4.702 6.714 13.300 1.00 92.69 82 LEU A CA 1
ATOM 631 C C . LEU A 1 82 ? 5.514 7.646 14.218 1.00 92.69 82 LEU A C 1
ATOM 633 O O . LEU A 1 82 ? 6.663 7.359 14.547 1.00 92.69 82 LEU A O 1
ATOM 637 N N . GLY A 1 83 ? 4.902 8.750 14.653 1.00 89.69 83 GLY A N 1
ATOM 638 C CA . GLY A 1 83 ? 5.523 9.711 15.578 1.00 89.69 83 GLY A CA 1
ATOM 639 C C . GLY A 1 83 ? 5.433 9.330 17.065 1.00 89.69 83 GLY A C 1
ATOM 640 O O . GLY A 1 83 ? 6.134 9.901 17.896 1.00 89.69 83 GLY A O 1
ATOM 641 N N . GLY A 1 84 ? 4.574 8.369 17.417 1.00 89.44 84 GLY A N 1
ATOM 642 C CA . GLY A 1 84 ? 4.318 7.958 18.800 1.00 89.44 84 GLY A CA 1
ATOM 643 C C . GLY A 1 84 ? 3.083 7.058 18.954 1.00 89.44 84 GLY A C 1
ATOM 644 O O . GLY A 1 84 ? 2.407 6.777 17.958 1.00 89.44 84 GLY A O 1
ATOM 645 N N . PRO A 1 85 ? 2.762 6.607 20.184 1.00 88.44 85 PRO A N 1
ATOM 646 C CA . PRO A 1 85 ? 1.633 5.703 20.466 1.00 88.44 85 PRO A CA 1
ATOM 647 C C . PRO A 1 85 ? 0.261 6.256 20.063 1.00 88.44 85 PRO A C 1
ATOM 649 O O . PRO A 1 85 ? -0.667 5.507 19.768 1.00 88.44 85 PRO A O 1
ATOM 652 N N . ASP A 1 86 ? 0.148 7.576 20.023 1.00 89.00 86 ASP A N 1
ATOM 653 C CA . ASP A 1 86 ? -1.044 8.318 19.643 1.00 89.00 86 ASP A CA 1
ATOM 654 C C . ASP A 1 86 ? -1.153 8.516 18.112 1.00 89.00 86 ASP A C 1
ATOM 656 O O . ASP A 1 86 ? -2.006 9.266 17.647 1.00 89.00 86 ASP A O 1
ATOM 660 N N . SER A 1 87 ? -0.317 7.864 17.295 1.00 93.56 87 SER A N 1
ATOM 661 C CA . SER A 1 87 ? -0.419 7.899 15.822 1.00 93.56 87 SER A CA 1
ATOM 662 C C . SER A 1 87 ? -1.418 6.861 15.298 1.00 93.56 87 SER A C 1
ATOM 664 O O . SER A 1 87 ? -1.507 5.755 15.835 1.00 93.56 87 SER A O 1
ATOM 666 N N . MET A 1 88 ? -2.118 7.160 14.203 1.00 95.25 88 MET A N 1
ATOM 667 C CA . MET A 1 88 ? -3.072 6.246 13.566 1.00 95.25 88 MET A CA 1
ATOM 668 C C . MET A 1 88 ? -2.426 4.911 13.176 1.00 95.25 88 MET A C 1
ATOM 670 O O . MET A 1 88 ? -3.024 3.864 13.417 1.00 95.25 88 MET A O 1
ATOM 674 N N . ALA A 1 89 ? -1.192 4.920 12.659 1.00 94.94 89 ALA A N 1
ATOM 675 C CA . ALA A 1 89 ? -0.416 3.705 12.399 1.00 94.94 89 ALA A CA 1
ATOM 676 C C . ALA A 1 89 ? -0.316 2.788 13.636 1.00 94.94 89 ALA A C 1
ATOM 678 O O . ALA A 1 89 ? -0.622 1.594 13.562 1.00 94.94 89 ALA A O 1
ATOM 679 N N . ALA A 1 90 ? 0.041 3.341 14.802 1.00 93.69 90 ALA A N 1
ATOM 680 C CA . ALA A 1 90 ? 0.097 2.580 16.052 1.00 93.69 90 ALA A CA 1
ATOM 681 C C . ALA A 1 90 ? -1.287 2.029 16.431 1.00 93.69 90 ALA A C 1
ATOM 683 O O . ALA A 1 90 ? -1.420 0.859 16.801 1.00 93.69 90 ALA A O 1
ATOM 684 N N . ALA A 1 91 ? -2.323 2.856 16.280 1.00 93.88 91 ALA A N 1
ATOM 685 C CA . ALA A 1 91 ? -3.700 2.513 16.611 1.00 93.88 91 ALA A CA 1
ATOM 686 C C . ALA A 1 91 ? -4.240 1.337 15.785 1.00 93.88 91 ALA A C 1
ATOM 688 O O . ALA A 1 91 ? -4.858 0.406 16.318 1.00 93.88 91 ALA A O 1
ATOM 689 N N . PHE A 1 92 ? -3.985 1.352 14.474 1.00 94.94 92 PHE A N 1
ATOM 690 C CA . PHE A 1 92 ? -4.409 0.294 13.562 1.00 94.94 92 PHE A CA 1
ATOM 691 C C . PHE A 1 92 ? -3.693 -1.030 13.855 1.00 94.94 92 PHE A C 1
ATOM 693 O O . PHE A 1 92 ? -4.343 -2.077 13.933 1.00 94.94 92 PHE A O 1
ATOM 700 N N . MET A 1 93 ? -2.380 -0.989 14.096 1.00 94.00 93 MET A N 1
ATOM 701 C CA . MET A 1 93 ? -1.589 -2.173 14.455 1.00 94.00 93 MET A CA 1
ATOM 702 C C . MET A 1 93 ? -2.023 -2.779 15.798 1.00 94.00 93 MET A C 1
ATOM 704 O O . MET A 1 93 ? -2.088 -4.001 15.933 1.00 94.00 93 MET A O 1
ATOM 708 N N . LYS A 1 94 ? -2.359 -1.938 16.787 1.00 92.31 94 LYS A N 1
ATOM 709 C CA . LYS A 1 94 ? -2.772 -2.384 18.124 1.00 92.31 94 LYS A CA 1
ATOM 710 C C . LYS A 1 94 ? -4.201 -2.930 18.135 1.00 92.31 94 LYS A C 1
ATOM 712 O O . LYS A 1 94 ? -4.413 -4.110 18.395 1.00 92.31 94 LYS A O 1
ATOM 717 N N . SER A 1 95 ? -5.182 -2.074 17.864 1.00 90.50 95 SER A N 1
ATOM 718 C CA . SER A 1 95 ? -6.589 -2.342 18.203 1.00 90.50 95 SER A CA 1
ATOM 719 C C . SER A 1 95 ? -7.432 -2.739 16.991 1.00 90.50 95 SER A C 1
ATOM 721 O O . SER A 1 95 ? -8.486 -3.356 17.136 1.00 90.50 95 SER A O 1
ATOM 723 N N . SER A 1 96 ? -6.954 -2.456 15.774 1.00 92.06 96 SER A N 1
ATOM 724 C CA . SER A 1 96 ? -7.589 -2.947 14.540 1.00 92.06 96 SER A CA 1
ATOM 725 C C . SER A 1 96 ? -7.005 -4.281 14.058 1.00 92.06 96 SER A C 1
ATOM 727 O O . SER A 1 96 ? -7.417 -4.779 13.008 1.00 92.06 96 SER A O 1
ATOM 729 N N . ALA A 1 97 ? -6.078 -4.873 14.823 1.00 94.50 97 ALA A N 1
ATOM 730 C CA . ALA A 1 97 ? -5.400 -6.138 14.533 1.00 94.50 97 ALA A CA 1
ATOM 731 C C . ALA A 1 97 ? -4.720 -6.184 13.149 1.00 94.50 97 ALA A C 1
ATOM 733 O O . ALA A 1 97 ? -4.620 -7.241 12.515 1.00 94.50 97 ALA A O 1
ATOM 734 N N . VAL A 1 98 ? -4.234 -5.032 12.680 1.00 96.94 98 VAL A N 1
ATOM 735 C CA . VAL A 1 98 ? -3.407 -4.956 11.475 1.00 96.94 98 VAL A CA 1
ATOM 736 C C . VAL A 1 98 ? -2.065 -5.631 11.752 1.00 96.94 98 VAL A C 1
ATOM 738 O O . VAL A 1 98 ? -1.416 -5.368 12.761 1.00 96.94 98 VAL A O 1
ATOM 741 N N . ARG A 1 99 ? -1.666 -6.552 10.872 1.00 97.62 99 ARG A N 1
ATOM 742 C CA . ARG A 1 99 ? -0.401 -7.298 10.971 1.00 97.62 99 ARG A CA 1
ATOM 743 C C . ARG A 1 99 ? 0.634 -6.843 9.960 1.00 97.62 99 ARG A C 1
ATOM 745 O O . ARG A 1 99 ? 1.822 -6.961 10.245 1.00 97.62 99 ARG A O 1
ATOM 752 N N . GLN A 1 100 ? 0.185 -6.325 8.820 1.00 98.00 100 GLN A N 1
ATOM 753 C CA . GLN A 1 100 ? 1.021 -5.627 7.853 1.00 98.00 100 GLN A CA 1
ATOM 754 C C . GLN A 1 100 ? 0.263 -4.442 7.249 1.00 98.00 100 GLN A C 1
ATOM 756 O O . GLN A 1 100 ? -0.939 -4.542 6.985 1.00 98.00 100 GLN A O 1
ATOM 761 N N . MET A 1 101 ? 0.974 -3.345 6.999 1.00 97.44 101 MET A N 1
ATOM 762 C CA . MET A 1 101 ? 0.450 -2.168 6.302 1.00 97.44 101 MET A CA 1
ATOM 763 C C . MET A 1 101 ? 1.544 -1.439 5.528 1.00 97.44 101 MET A C 1
ATOM 765 O O . MET A 1 101 ? 2.733 -1.621 5.801 1.00 97.44 101 MET A O 1
ATOM 769 N N . MET A 1 102 ? 1.138 -0.656 4.532 1.00 95.88 102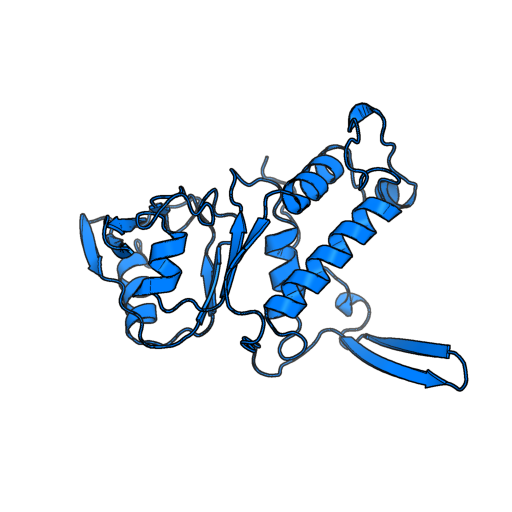 MET A N 1
ATOM 770 C CA . MET A 1 102 ? 2.036 0.182 3.743 1.00 95.88 102 MET A CA 1
ATOM 771 C C . MET A 1 102 ? 1.364 1.490 3.364 1.00 95.88 102 MET A C 1
ATOM 773 O O . MET A 1 102 ? 0.171 1.517 3.075 1.00 95.88 102 MET A O 1
ATOM 777 N N . GLY A 1 103 ? 2.148 2.552 3.255 1.00 94.56 103 GLY A N 1
ATOM 778 C CA . GLY A 1 103 ? 1.606 3.863 2.926 1.00 94.56 103 GLY A CA 1
ATOM 779 C C . GLY A 1 103 ? 2.611 4.981 3.149 1.00 94.56 103 GLY A C 1
ATOM 780 O O . GLY A 1 103 ? 3.799 4.751 3.374 1.00 94.56 103 GLY A O 1
ATOM 781 N N . ASN A 1 104 ? 2.133 6.210 3.007 1.00 94.62 104 ASN A N 1
ATOM 782 C CA . ASN A 1 104 ? 2.984 7.387 2.940 1.00 94.62 104 ASN A CA 1
ATOM 783 C C . ASN A 1 104 ? 3.230 7.974 4.339 1.00 94.62 104 ASN A C 1
ATOM 785 O O . ASN A 1 104 ? 2.280 8.242 5.074 1.00 94.62 104 ASN A O 1
ATOM 789 N N . VAL A 1 105 ? 4.499 8.235 4.668 1.00 96.12 105 VAL A N 1
ATOM 790 C CA . VAL A 1 105 ? 4.896 8.976 5.883 1.00 96.12 105 VAL A CA 1
ATOM 791 C C . VAL A 1 105 ? 4.918 10.494 5.672 1.00 96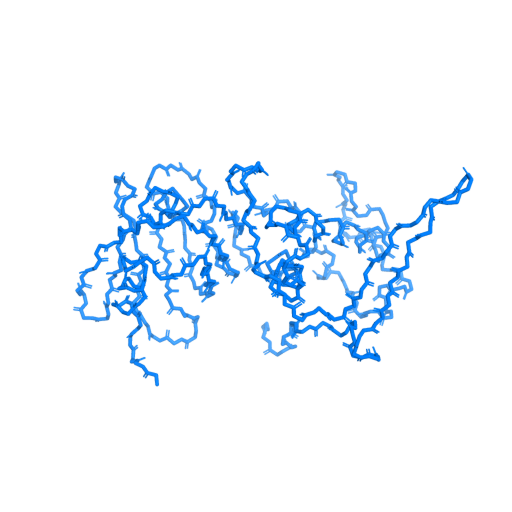.12 105 VAL A C 1
ATOM 793 O O . VAL A 1 105 ? 5.306 11.234 6.560 1.00 96.12 105 VAL A O 1
ATOM 796 N N . GLU A 1 106 ? 4.508 10.951 4.489 1.00 93.62 106 GLU A N 1
ATOM 797 C CA . GLU A 1 106 ? 4.479 12.351 4.059 1.00 93.62 106 GLU A CA 1
ATOM 798 C C . GLU A 1 106 ? 3.175 12.650 3.304 1.00 93.62 106 GLU A C 1
ATOM 800 O O . GLU A 1 106 ? 2.385 11.747 2.989 1.00 93.62 106 GLU A O 1
ATOM 805 N N . VAL A 1 107 ? 2.949 13.923 2.967 1.00 92.50 107 VAL A N 1
ATOM 806 C CA . VAL A 1 107 ? 1.816 14.341 2.124 1.00 92.50 107 VAL A CA 1
ATOM 807 C C . VAL A 1 107 ? 1.980 13.788 0.707 1.00 92.50 107 VAL A C 1
ATOM 809 O O . VAL A 1 107 ? 2.832 14.220 -0.071 1.00 92.50 107 VAL A O 1
ATOM 812 N N . THR A 1 108 ? 1.141 12.812 0.364 1.00 89.56 108 THR A N 1
ATOM 813 C CA . THR A 1 108 ? 1.254 12.044 -0.878 1.00 89.56 108 THR A CA 1
ATOM 814 C C . THR A 1 108 ? 0.528 12.690 -2.050 1.00 89.56 108 THR A C 1
ATOM 816 O O . THR A 1 108 ? -0.540 13.279 -1.907 1.00 89.56 108 THR A O 1
ATOM 819 N N . TRP A 1 109 ? 1.114 12.561 -3.239 1.00 89.81 109 TRP A N 1
ATOM 820 C CA . TRP A 1 109 ? 0.568 13.116 -4.481 1.00 89.81 109 TRP A CA 1
ATOM 821 C C . TRP A 1 109 ? 0.844 12.239 -5.708 1.00 89.81 109 TRP A C 1
ATOM 823 O O . TRP A 1 109 ? 0.191 12.420 -6.738 1.00 89.81 109 TRP A O 1
ATOM 833 N N . TYR A 1 110 ? 1.809 11.304 -5.645 1.00 91.81 110 TYR A N 1
ATOM 834 C CA . TYR A 1 110 ? 2.166 10.460 -6.788 1.00 91.81 110 TYR A CA 1
ATOM 835 C C . TYR A 1 110 ? 1.388 9.140 -6.822 1.00 91.81 110 TYR A C 1
ATOM 837 O O . TYR A 1 110 ? 0.563 8.937 -7.719 1.00 91.81 110 TYR A O 1
ATOM 845 N N . GLY A 1 111 ? 1.603 8.288 -5.814 1.00 89.50 111 GLY A N 1
ATOM 846 C CA . GLY A 1 111 ? 0.790 7.097 -5.557 1.00 89.50 111 GLY A CA 1
ATOM 847 C C . GLY A 1 111 ? 1.184 5.847 -6.351 1.00 89.50 111 GLY A C 1
ATOM 848 O O . GLY A 1 111 ? 0.413 4.889 -6.378 1.00 89.50 111 GLY A O 1
ATOM 849 N N . TYR A 1 112 ? 2.365 5.820 -6.973 1.00 92.94 112 TYR A N 1
ATOM 850 C CA . TYR A 1 112 ? 2.895 4.645 -7.671 1.00 92.94 112 TYR A CA 1
ATOM 851 C C . TYR A 1 112 ? 2.986 3.435 -6.743 1.00 92.94 112 TYR A C 1
ATOM 853 O O . TYR A 1 112 ? 2.554 2.342 -7.107 1.00 92.94 112 TYR A O 1
ATOM 861 N N . MET A 1 113 ? 3.522 3.618 -5.534 1.00 93.25 113 MET A N 1
ATOM 862 C CA . MET A 1 113 ? 3.703 2.496 -4.611 1.00 93.25 113 MET A CA 1
ATOM 863 C C . MET A 1 113 ? 2.374 1.918 -4.118 1.00 93.25 113 MET A C 1
ATOM 865 O O . MET A 1 113 ? 2.236 0.701 -4.039 1.00 93.25 113 MET A O 1
ATOM 869 N N . GLY A 1 114 ? 1.377 2.761 -3.840 1.00 92.44 114 GLY A N 1
ATOM 870 C CA . GLY A 1 114 ? 0.050 2.297 -3.430 1.00 92.44 114 GLY A CA 1
ATOM 871 C C . GLY A 1 114 ? -0.679 1.563 -4.558 1.00 92.44 114 GLY A C 1
ATOM 872 O O . GLY A 1 114 ? -1.086 0.415 -4.392 1.00 92.44 114 GLY A O 1
ATOM 873 N N . CYS A 1 115 ? -0.777 2.192 -5.736 1.00 89.50 115 CYS A N 1
ATOM 874 C CA . CYS A 1 115 ? -1.485 1.613 -6.882 1.00 89.50 115 CYS A CA 1
ATOM 875 C C . CYS A 1 115 ? -0.795 0.346 -7.399 1.00 89.50 115 CYS A C 1
ATOM 877 O O . CYS A 1 115 ? -1.450 -0.663 -7.633 1.00 89.50 115 CYS A O 1
ATOM 879 N N . GLY A 1 116 ? 0.535 0.356 -7.511 1.00 91.75 116 GLY A N 1
ATOM 880 C CA . GLY A 1 116 ? 1.278 -0.825 -7.941 1.00 91.75 116 GLY A CA 1
ATOM 881 C C . GLY A 1 116 ? 1.169 -1.983 -6.944 1.00 91.75 116 GLY A C 1
ATOM 882 O O . GLY A 1 116 ? 1.108 -3.137 -7.354 1.00 91.75 116 GLY A O 1
ATOM 883 N N . CYS A 1 117 ? 1.054 -1.718 -5.637 1.00 93.62 117 CYS A N 1
ATOM 884 C CA . CYS A 1 117 ? 0.793 -2.787 -4.674 1.00 93.62 117 CYS A CA 1
ATOM 885 C C . CYS A 1 117 ? -0.579 -3.439 -4.883 1.00 93.62 117 CYS A C 1
ATOM 887 O O . CYS A 1 117 ? -0.673 -4.645 -4.687 1.00 93.62 117 CYS A O 1
ATOM 889 N N . LEU A 1 118 ? -1.613 -2.713 -5.330 1.00 92.88 118 LEU A N 1
ATOM 890 C CA . LEU A 1 118 ? -2.874 -3.345 -5.749 1.00 92.88 118 LEU A CA 1
ATOM 891 C C . LEU A 1 118 ? -2.657 -4.267 -6.958 1.00 92.88 118 LEU A C 1
ATOM 893 O O . LEU A 1 118 ? -3.113 -5.408 -6.933 1.00 92.88 118 LEU A O 1
ATOM 897 N N . ASP A 1 119 ? -1.895 -3.823 -7.963 1.00 90.50 119 ASP A N 1
ATOM 898 C CA . ASP A 1 119 ? -1.599 -4.620 -9.167 1.00 90.50 119 ASP A CA 1
ATOM 899 C C . ASP A 1 119 ? -0.823 -5.918 -8.851 1.00 90.50 119 ASP A C 1
ATOM 901 O O . ASP A 1 119 ? -1.016 -6.960 -9.487 1.00 90.50 119 ASP A O 1
ATOM 905 N N . TYR A 1 120 ? 0.090 -5.877 -7.877 1.00 93.25 120 TYR A N 1
ATOM 906 C CA . TYR A 1 120 ? 0.841 -7.061 -7.453 1.00 93.25 120 TYR A CA 1
ATOM 907 C C . TYR A 1 120 ? 0.079 -7.913 -6.434 1.00 93.25 120 TYR A C 1
ATOM 909 O O . TYR A 1 120 ? 0.197 -9.132 -6.474 1.00 93.25 120 TYR A O 1
ATOM 917 N N . PHE A 1 121 ? -0.690 -7.322 -5.522 1.00 95.44 121 PHE A N 1
ATOM 918 C CA . PHE A 1 121 ? -1.306 -8.065 -4.422 1.00 95.44 121 PHE A CA 1
ATOM 919 C C . PHE A 1 121 ? -2.734 -8.524 -4.728 1.00 95.44 121 PHE A C 1
ATOM 921 O O . PHE A 1 121 ? -3.045 -9.704 -4.574 1.00 95.44 121 PHE A O 1
ATOM 928 N N . VAL A 1 122 ? -3.591 -7.606 -5.178 1.00 93.19 122 VAL A N 1
ATOM 929 C CA . VAL A 1 122 ? -5.022 -7.857 -5.406 1.00 93.19 122 VAL A CA 1
ATOM 930 C C . VAL A 1 122 ? -5.257 -8.452 -6.791 1.00 93.19 122 VAL A C 1
ATOM 932 O O . VAL A 1 122 ? -5.981 -9.434 -6.918 1.00 93.19 122 VAL A O 1
ATOM 935 N N . GLU A 1 123 ? -4.584 -7.926 -7.817 1.00 89.94 123 GLU A N 1
ATOM 936 C CA . GLU A 1 123 ? -4.775 -8.347 -9.217 1.00 89.94 123 GLU A CA 1
ATOM 937 C C . GLU A 1 123 ? -3.956 -9.589 -9.613 1.00 89.94 123 GLU A C 1
ATOM 939 O O . GLU A 1 123 ? -4.065 -10.114 -10.729 1.00 89.94 123 GLU A O 1
ATOM 944 N N . GLN A 1 124 ? -3.125 -10.088 -8.697 1.00 91.56 124 GLN A N 1
ATOM 945 C CA . GLN A 1 124 ? -2.419 -11.362 -8.835 1.00 91.56 124 GLN A CA 1
ATOM 946 C C . GLN A 1 124 ? -2.658 -12.237 -7.598 1.00 91.56 124 GLN A C 1
ATOM 948 O O . GLN A 1 124 ? -1.707 -12.612 -6.901 1.00 91.56 124 GLN A O 1
ATOM 953 N N . PRO A 1 125 ? -3.932 -12.573 -7.327 1.00 95.06 125 PRO A N 1
ATOM 954 C CA . PRO A 1 125 ? -4.332 -13.240 -6.099 1.00 95.06 125 PRO A CA 1
ATOM 955 C C . PRO A 1 125 ? -3.619 -14.593 -5.957 1.00 95.06 125 PRO A C 1
ATOM 957 O O . PRO A 1 125 ? -3.446 -15.332 -6.930 1.00 95.06 125 PRO A O 1
ATOM 960 N N . GLY A 1 126 ? -3.125 -14.889 -4.754 1.00 95.56 126 GLY A N 1
ATOM 961 C CA . GLY A 1 126 ? -2.320 -16.076 -4.456 1.00 95.56 126 GLY A CA 1
ATOM 962 C C . GLY A 1 126 ? -0.847 -16.005 -4.880 1.00 95.56 126 GLY A C 1
ATOM 963 O O . GLY A 1 126 ? -0.031 -16.744 -4.329 1.00 95.56 126 GLY A O 1
ATOM 964 N N . ARG A 1 127 ? -0.444 -15.108 -5.794 1.00 94.81 127 ARG A N 1
ATOM 965 C CA . ARG A 1 127 ? 0.930 -15.099 -6.337 1.00 94.81 127 ARG A CA 1
ATOM 966 C C . ARG A 1 127 ? 1.961 -14.568 -5.351 1.00 94.81 127 ARG A C 1
ATOM 968 O O . ARG A 1 127 ? 3.018 -15.177 -5.180 1.00 94.81 127 ARG A O 1
ATOM 975 N N . TYR A 1 128 ? 1.652 -13.465 -4.685 1.00 96.00 128 TYR A N 1
ATOM 976 C CA . TYR A 1 128 ? 2.556 -12.806 -3.749 1.00 96.00 128 TYR A CA 1
ATOM 977 C C . TYR A 1 128 ? 1.909 -12.709 -2.368 1.00 96.00 128 TYR A C 1
ATOM 979 O O . TYR A 1 128 ? 0.716 -12.430 -2.250 1.00 96.00 128 TYR A O 1
ATOM 987 N N . SER A 1 129 ? 2.697 -12.920 -1.315 1.00 97.62 129 SER A N 1
ATOM 988 C CA . SER A 1 129 ? 2.352 -12.347 -0.014 1.00 97.62 129 SER A CA 1
ATOM 989 C C . SER A 1 129 ? 2.488 -10.825 -0.095 1.00 97.62 129 SER A C 1
ATOM 991 O O . SER A 1 129 ? 3.137 -10.293 -0.997 1.00 97.62 129 SER A O 1
ATOM 993 N N . PHE A 1 130 ? 1.886 -10.099 0.836 1.00 97.94 130 PHE A N 1
ATOM 994 C CA . PHE A 1 130 ? 1.832 -8.644 0.775 1.00 97.94 130 PHE A CA 1
ATOM 995 C C . PHE A 1 130 ? 3.219 -7.990 0.814 1.00 97.94 130 PHE A C 1
ATOM 997 O O . PHE A 1 130 ? 3.501 -7.096 0.017 1.00 97.94 130 PHE A O 1
ATOM 1004 N N . ASN A 1 131 ? 4.141 -8.507 1.631 1.00 97.44 131 ASN A N 1
ATOM 1005 C CA . ASN A 1 131 ? 5.544 -8.085 1.595 1.00 97.44 131 ASN A CA 1
ATOM 1006 C C . ASN A 1 131 ? 6.214 -8.372 0.235 1.00 97.44 131 ASN A C 1
ATOM 1008 O O . ASN A 1 131 ? 6.916 -7.515 -0.292 1.00 97.44 131 ASN A O 1
ATOM 1012 N N . GLN A 1 132 ? 5.977 -9.538 -0.376 1.00 97.19 132 GLN A N 1
ATOM 1013 C CA . GLN A 1 132 ? 6.503 -9.864 -1.707 1.00 97.19 132 GLN A CA 1
ATOM 1014 C C . GLN A 1 132 ? 5.940 -8.921 -2.778 1.00 97.19 132 GLN A C 1
ATOM 1016 O O . GLN A 1 132 ? 6.688 -8.489 -3.652 1.00 97.19 132 GLN A O 1
ATOM 1021 N N . ALA A 1 133 ? 4.653 -8.573 -2.696 1.00 96.75 133 ALA A N 1
ATOM 1022 C CA . ALA A 1 133 ? 4.016 -7.612 -3.591 1.00 96.75 133 ALA A CA 1
ATOM 1023 C C . ALA A 1 133 ? 4.628 -6.212 -3.432 1.00 96.75 133 ALA A C 1
ATOM 1025 O O . ALA A 1 133 ? 4.961 -5.575 -4.432 1.00 96.75 133 ALA A O 1
ATOM 1026 N N . PHE A 1 134 ? 4.860 -5.771 -2.191 1.00 96.69 134 PHE A N 1
ATOM 1027 C CA . PHE A 1 134 ? 5.546 -4.514 -1.891 1.00 96.69 134 PHE A CA 1
ATOM 1028 C C . PHE A 1 134 ? 6.955 -4.469 -2.496 1.00 96.69 134 PHE A C 1
ATOM 1030 O O . PHE A 1 134 ? 7.288 -3.528 -3.218 1.00 96.69 134 PHE A O 1
ATOM 1037 N N . PHE A 1 135 ? 7.764 -5.510 -2.277 1.00 96.25 135 PHE A N 1
ATOM 1038 C CA . PHE A 1 135 ? 9.111 -5.600 -2.847 1.00 96.25 135 PHE A CA 1
ATOM 1039 C C . PHE A 1 135 ? 9.101 -5.664 -4.378 1.00 96.25 135 PHE A C 1
ATOM 1041 O O . PHE A 1 135 ? 9.884 -4.967 -5.024 1.00 96.25 135 PHE A O 1
ATOM 1048 N N . ALA A 1 136 ? 8.213 -6.459 -4.980 1.00 95.62 136 ALA A N 1
ATOM 1049 C CA . ALA A 1 136 ? 8.086 -6.547 -6.433 1.00 95.62 136 ALA A CA 1
ATOM 1050 C C . ALA A 1 136 ? 7.733 -5.184 -7.049 1.00 95.62 136 ALA A C 1
ATOM 1052 O O . ALA A 1 136 ? 8.357 -4.771 -8.029 1.00 95.62 136 ALA A O 1
ATOM 1053 N N . ASN A 1 137 ? 6.802 -4.452 -6.430 1.00 96.00 137 ASN A N 1
ATOM 1054 C CA . ASN A 1 137 ? 6.436 -3.108 -6.857 1.00 96.00 137 ASN A CA 1
ATOM 1055 C C . ASN A 1 137 ? 7.595 -2.109 -6.702 1.00 96.00 137 ASN A C 1
ATOM 1057 O O . ASN A 1 137 ? 7.882 -1.322 -7.605 1.00 96.00 137 ASN A O 1
ATOM 1061 N N . HIS A 1 138 ? 8.328 -2.192 -5.590 1.00 95.19 138 HIS A N 1
ATOM 1062 C CA . HIS A 1 138 ? 9.518 -1.381 -5.351 1.00 95.19 138 HIS A CA 1
ATOM 1063 C C . HIS A 1 138 ? 10.594 -1.612 -6.428 1.00 95.19 138 HIS A C 1
ATOM 1065 O O . HIS A 1 138 ? 11.161 -0.658 -6.965 1.00 95.19 138 HIS A O 1
ATOM 1071 N N . HIS A 1 139 ? 10.842 -2.871 -6.805 1.00 95.62 139 HIS A N 1
ATOM 1072 C CA . HIS A 1 139 ? 11.754 -3.210 -7.899 1.00 95.62 139 HIS A CA 1
ATOM 1073 C C . HIS A 1 139 ? 11.255 -2.713 -9.259 1.00 95.62 139 HIS A C 1
ATOM 1075 O O . HIS A 1 139 ? 12.049 -2.182 -10.035 1.00 95.62 139 HIS A O 1
ATOM 1081 N N . ALA A 1 140 ? 9.955 -2.821 -9.546 1.00 94.56 140 ALA A N 1
ATOM 1082 C CA . ALA A 1 140 ? 9.375 -2.283 -10.776 1.00 94.56 140 ALA A CA 1
ATOM 1083 C C . ALA A 1 140 ? 9.562 -0.757 -10.878 1.00 94.56 140 ALA A C 1
ATOM 1085 O O . ALA A 1 140 ? 9.905 -0.241 -11.947 1.00 94.56 140 ALA A O 1
ATOM 1086 N N . ARG A 1 141 ? 9.424 -0.042 -9.754 1.00 95.00 141 ARG A N 1
ATOM 1087 C CA . ARG A 1 141 ? 9.681 1.401 -9.655 1.00 95.00 141 ARG A CA 1
ATOM 1088 C C . ARG A 1 141 ? 11.144 1.745 -9.932 1.00 95.00 141 ARG A C 1
ATOM 1090 O O . ARG A 1 141 ? 11.416 2.631 -10.739 1.00 95.00 141 ARG A O 1
ATOM 1097 N N . ILE A 1 142 ? 12.077 1.039 -9.284 1.00 93.75 142 ILE A N 1
ATOM 1098 C CA . ILE A 1 142 ? 13.530 1.198 -9.481 1.00 93.75 142 ILE A CA 1
ATOM 1099 C C . ILE A 1 142 ? 13.894 0.971 -10.946 1.00 93.75 142 ILE A C 1
ATOM 1101 O O . ILE A 1 142 ? 14.552 1.814 -11.551 1.00 93.75 142 ILE A O 1
ATOM 1105 N N . HIS A 1 143 ? 13.393 -0.112 -11.540 1.00 94.06 143 HIS A N 1
ATOM 1106 C CA . HIS A 1 143 ? 13.616 -0.416 -12.947 1.00 94.06 143 HIS A CA 1
ATOM 1107 C C . HIS A 1 143 ? 13.072 0.689 -13.863 1.00 94.06 143 HIS A C 1
ATOM 1109 O O . HIS A 1 143 ? 13.717 1.072 -14.842 1.00 94.06 143 HIS A O 1
ATOM 1115 N N . ARG A 1 144 ? 11.893 1.245 -13.551 1.00 94.19 144 ARG A N 1
ATOM 1116 C CA . ARG A 1 144 ? 11.336 2.380 -14.297 1.00 94.19 144 ARG A CA 1
ATOM 1117 C C . ARG A 1 144 ? 12.218 3.623 -14.174 1.00 94.19 144 ARG A C 1
ATOM 1119 O O . ARG A 1 144 ? 12.453 4.267 -15.189 1.00 94.19 144 ARG A O 1
ATOM 1126 N N . LEU A 1 145 ? 12.741 3.933 -12.990 1.00 93.31 145 LEU A N 1
ATOM 1127 C CA . LEU A 1 145 ? 13.712 5.016 -12.796 1.00 93.31 145 LEU A CA 1
ATOM 1128 C C . LEU A 1 145 ? 14.975 4.796 -13.651 1.00 93.31 145 LEU A C 1
ATOM 1130 O O . LEU A 1 145 ? 15.341 5.667 -14.433 1.00 93.31 145 LEU A O 1
ATOM 1134 N N . GLU A 1 146 ? 15.570 3.605 -13.623 1.00 92.62 146 GLU A N 1
ATOM 1135 C CA . GLU A 1 146 ? 16.801 3.293 -14.372 1.00 92.62 146 GLU A CA 1
ATOM 1136 C C . GLU A 1 146 ? 16.634 3.358 -15.893 1.00 92.62 146 GLU A C 1
ATOM 1138 O O . GLU A 1 146 ? 17.510 3.853 -16.609 1.00 92.62 146 GLU A O 1
ATOM 1143 N N . THR A 1 147 ? 15.497 2.877 -16.395 1.00 94.25 147 THR A N 1
ATOM 1144 C CA . THR A 1 147 ? 15.236 2.763 -17.837 1.00 94.25 147 THR A CA 1
ATOM 1145 C C . THR A 1 147 ? 14.620 4.018 -18.450 1.00 94.25 147 THR A C 1
ATOM 1147 O O . THR A 1 147 ? 14.827 4.292 -19.635 1.00 94.25 147 THR A O 1
ATOM 1150 N N . CYS A 1 148 ? 13.856 4.793 -17.675 1.00 94.25 148 CYS A N 1
ATOM 1151 C CA . CYS A 1 148 ? 13.190 6.010 -18.147 1.00 94.25 148 CYS A CA 1
ATOM 1152 C C . CYS A 1 148 ? 13.978 7.285 -17.801 1.00 94.25 148 CYS A C 1
ATOM 1154 O O . CYS A 1 148 ? 13.893 8.279 -18.526 1.00 94.25 148 CYS A O 1
ATOM 1156 N N . PHE A 1 149 ? 14.772 7.256 -16.730 1.00 92.81 149 PHE A N 1
ATOM 1157 C CA . PHE A 1 149 ? 15.441 8.420 -16.148 1.00 92.81 149 PHE A CA 1
ATOM 1158 C C . PHE A 1 149 ? 16.855 8.072 -15.657 1.00 92.81 149 PHE A C 1
ATOM 1160 O O . PHE A 1 149 ? 17.213 8.342 -14.517 1.00 92.81 149 PHE A O 1
ATOM 1167 N N . THR A 1 150 ? 17.670 7.458 -16.514 1.00 89.69 150 THR A N 1
ATOM 1168 C CA . THR A 1 150 ? 19.006 6.941 -16.172 1.00 89.69 150 THR A CA 1
ATOM 1169 C C . THR A 1 150 ? 19.841 7.908 -15.315 1.00 89.69 150 THR A C 1
ATOM 1171 O O . THR A 1 150 ? 19.956 9.093 -15.633 1.00 89.69 150 THR A O 1
ATOM 1174 N N . GLY A 1 151 ? 20.416 7.388 -14.225 1.00 85.62 151 GLY A N 1
ATOM 1175 C CA . GLY A 1 151 ? 21.141 8.169 -13.210 1.00 85.62 151 GLY A CA 1
ATOM 1176 C C . GLY A 1 151 ? 20.250 8.803 -12.133 1.00 85.62 151 GLY A C 1
ATOM 1177 O O . GLY A 1 151 ? 20.742 9.526 -11.275 1.00 85.62 151 GLY A O 1
ATOM 1178 N N . SER A 1 152 ? 18.933 8.561 -12.146 1.00 86.38 152 SER A N 1
ATOM 1179 C CA . SER A 1 152 ? 18.031 9.096 -11.119 1.00 86.38 152 SER A CA 1
ATOM 1180 C C . SER A 1 152 ? 18.070 8.368 -9.782 1.00 86.38 152 SER A C 1
ATOM 1182 O O . SER A 1 152 ? 17.636 8.942 -8.792 1.00 86.38 152 SER A O 1
ATOM 1184 N N . ASN A 1 153 ? 18.505 7.107 -9.746 1.00 82.19 153 ASN A N 1
ATOM 1185 C CA . ASN A 1 153 ? 18.494 6.310 -8.515 1.00 82.19 153 ASN A CA 1
ATOM 1186 C C . ASN A 1 153 ? 19.662 6.615 -7.578 1.00 82.19 153 ASN A C 1
ATOM 1188 O O . ASN A 1 153 ? 19.602 6.204 -6.420 1.00 82.19 153 ASN A O 1
ATOM 1192 N N . ASP A 1 154 ? 20.674 7.338 -8.054 1.00 79.31 154 ASP A N 1
ATOM 1193 C CA . ASP A 1 154 ? 21.834 7.711 -7.253 1.00 79.31 154 ASP A CA 1
ATOM 1194 C C . ASP A 1 154 ? 21.416 8.611 -6.078 1.00 79.31 154 ASP A C 1
ATOM 1196 O O . ASP A 1 154 ? 20.346 9.221 -6.082 1.00 79.31 154 ASP A O 1
ATOM 1200 N N . THR A 1 155 ? 22.231 8.665 -5.029 1.00 59.91 155 THR A N 1
ATOM 1201 C CA . THR A 1 155 ? 21.870 9.268 -3.734 1.00 59.91 155 THR A CA 1
ATOM 1202 C C . THR A 1 155 ? 21.719 10.794 -3.772 1.00 59.91 155 THR A C 1
ATOM 1204 O O . THR A 1 155 ? 21.107 11.359 -2.872 1.00 59.91 155 THR A O 1
ATOM 1207 N N . GLU A 1 156 ? 22.196 11.465 -4.828 1.00 62.16 156 GLU A N 1
ATOM 1208 C CA . GLU A 1 156 ? 22.109 12.927 -4.987 1.00 62.16 156 GLU A CA 1
ATOM 1209 C C . GLU A 1 156 ? 21.811 13.385 -6.431 1.00 62.16 156 GLU A C 1
ATOM 1211 O O . GLU A 1 156 ? 22.574 14.148 -7.039 1.00 62.16 156 GLU A O 1
ATOM 1216 N N . PRO A 1 157 ? 20.701 12.972 -7.058 1.00 55.34 157 PRO A N 1
ATOM 1217 C CA . PRO A 1 157 ? 20.396 13.448 -8.387 1.00 55.34 157 PRO A CA 1
ATOM 1218 C C . PRO A 1 157 ? 19.820 14.851 -8.249 1.00 55.34 157 PRO A C 1
ATOM 1220 O O . PRO A 1 157 ? 18.720 15.026 -7.735 1.00 55.34 157 PRO A O 1
ATOM 1223 N N . SER A 1 158 ? 20.500 15.873 -8.772 1.00 60.56 158 SER A N 1
ATOM 1224 C CA . SER A 1 158 ? 19.797 17.118 -9.091 1.00 60.56 158 SER A CA 1
ATOM 1225 C C . SER A 1 158 ? 18.771 16.790 -10.183 1.00 60.56 158 SER A C 1
ATOM 1227 O O . SER A 1 158 ? 19.176 16.574 -11.334 1.00 60.56 158 SER A O 1
ATOM 1229 N N . PRO A 1 159 ? 17.447 16.789 -9.908 1.00 61.44 159 PRO A N 1
ATOM 1230 C CA . PRO A 1 159 ? 16.449 16.332 -10.882 1.00 61.44 159 PRO A CA 1
ATOM 1231 C C . PRO A 1 159 ? 16.430 17.195 -12.150 1.00 61.44 159 PRO A C 1
ATOM 1233 O O . PRO A 1 159 ? 15.885 16.812 -13.181 1.00 61.44 159 PRO A O 1
ATOM 1236 N N . ARG A 1 160 ? 17.055 18.379 -12.085 1.00 62.25 160 ARG A N 1
ATOM 1237 C CA . ARG A 1 160 ? 17.222 19.312 -13.200 1.00 62.25 160 ARG A CA 1
ATOM 1238 C C . ARG A 1 160 ? 18.163 18.793 -14.292 1.00 62.25 160 ARG A C 1
ATOM 1240 O O . ARG A 1 160 ? 18.029 19.239 -15.429 1.00 62.25 160 ARG A O 1
ATOM 1247 N N . LYS A 1 161 ? 19.095 17.886 -13.972 1.00 72.31 161 LYS A N 1
ATOM 1248 C CA . LYS A 1 161 ? 20.092 17.359 -14.924 1.00 72.31 161 LYS A CA 1
ATOM 1249 C C . LYS A 1 161 ? 19.673 16.046 -15.590 1.00 72.31 161 LYS A C 1
ATOM 1251 O O . LYS A 1 161 ? 20.258 15.678 -16.605 1.00 72.31 161 LYS A O 1
ATOM 1256 N N . ILE A 1 162 ? 18.655 15.368 -15.062 1.00 81.50 162 ILE A N 1
ATOM 1257 C CA . ILE A 1 162 ? 18.210 14.076 -15.586 1.00 81.50 162 ILE A CA 1
ATOM 1258 C C . ILE A 1 162 ? 17.364 14.288 -16.840 1.00 81.50 162 ILE A C 1
ATOM 1260 O O . ILE A 1 162 ? 16.387 15.044 -16.841 1.00 81.50 162 ILE A O 1
ATOM 1264 N N . ARG A 1 163 ? 17.751 13.615 -17.924 1.00 81.19 163 ARG A N 1
ATOM 1265 C CA . ARG A 1 163 ? 17.030 13.634 -19.199 1.00 81.19 163 ARG A CA 1
ATOM 1266 C C . ARG A 1 163 ? 16.169 12.381 -19.325 1.00 81.19 163 ARG A C 1
ATOM 1268 O O . ARG A 1 163 ? 16.594 11.289 -18.968 1.00 81.19 163 ARG A O 1
ATOM 1275 N N . SER A 1 164 ? 14.965 12.555 -19.862 1.00 88.62 164 SER A N 1
ATOM 1276 C CA . SER A 1 164 ? 14.076 11.454 -20.238 1.00 88.62 164 SER A CA 1
ATOM 1277 C C . SER A 1 164 ? 14.705 10.622 -21.358 1.00 88.62 164 SER A C 1
ATOM 1279 O O . SER A 1 164 ? 15.160 11.196 -22.353 1.00 88.62 164 SER A O 1
ATOM 1281 N N . THR A 1 165 ? 14.679 9.297 -21.240 1.00 93.38 165 THR A N 1
ATOM 1282 C CA . THR A 1 165 ? 15.083 8.393 -22.329 1.00 93.38 165 THR A CA 1
ATOM 1283 C C . THR A 1 165 ? 14.015 8.319 -23.431 1.00 93.38 165 THR A C 1
ATOM 1285 O O . THR A 1 165 ? 12.886 8.790 -23.266 1.00 93.38 165 THR A O 1
ATOM 1288 N N . VAL A 1 166 ? 14.336 7.674 -24.558 1.00 94.75 166 VAL A N 1
ATOM 1289 C CA . VAL A 1 166 ? 13.354 7.370 -25.622 1.00 94.75 166 VAL A CA 1
ATOM 1290 C C . VAL A 1 166 ? 12.186 6.537 -25.076 1.00 94.75 166 VAL A C 1
ATOM 1292 O O . VAL A 1 166 ? 11.035 6.744 -25.461 1.00 94.75 166 VAL A O 1
ATOM 1295 N N . LEU A 1 167 ? 12.457 5.625 -24.133 1.00 93.06 167 LEU A N 1
ATOM 1296 C CA . LEU A 1 167 ? 11.414 4.839 -23.479 1.00 93.06 167 LEU A CA 1
ATOM 1297 C C . LEU A 1 167 ? 10.486 5.726 -22.643 1.00 93.06 167 LEU A C 1
ATOM 1299 O O . LEU A 1 167 ? 9.269 5.588 -22.749 1.00 93.06 167 LEU A O 1
ATOM 1303 N N . ALA A 1 168 ? 11.037 6.664 -21.869 1.00 92.75 168 ALA A N 1
ATOM 1304 C CA . ALA A 1 168 ? 10.234 7.616 -21.103 1.00 92.75 168 ALA A CA 1
ATOM 1305 C C . ALA A 1 168 ? 9.306 8.431 -22.009 1.00 92.75 168 ALA A C 1
ATOM 1307 O O . ALA A 1 168 ? 8.123 8.563 -21.710 1.00 92.75 168 ALA A O 1
ATOM 1308 N N . GLN A 1 169 ? 9.806 8.897 -23.157 1.00 92.62 169 GLN A N 1
ATOM 1309 C CA . GLN A 1 169 ? 9.000 9.623 -24.143 1.00 92.62 169 GLN A CA 1
ATOM 1310 C C . GLN A 1 169 ? 7.870 8.755 -24.711 1.00 92.62 169 GLN A C 1
ATOM 1312 O O . GLN A 1 169 ? 6.722 9.195 -24.760 1.00 92.62 169 GLN A O 1
ATOM 1317 N N . LYS A 1 170 ? 8.163 7.499 -25.076 1.00 92.88 170 LYS A N 1
ATOM 1318 C CA . LYS A 1 170 ? 7.154 6.540 -25.558 1.00 92.88 170 LYS A CA 1
ATOM 1319 C C . LYS A 1 170 ? 6.067 6.272 -24.514 1.00 92.88 170 LYS A C 1
ATOM 1321 O O . LYS A 1 170 ? 4.901 6.121 -24.869 1.00 92.88 170 LYS A O 1
ATOM 1326 N N . LEU A 1 171 ? 6.447 6.233 -23.238 1.00 89.56 171 LEU A N 1
ATOM 1327 C CA . LEU A 1 171 ? 5.540 6.063 -22.102 1.00 89.56 171 LEU A CA 1
ATOM 1328 C C . LEU A 1 171 ? 4.902 7.379 -21.627 1.00 89.56 171 LEU A C 1
ATOM 1330 O O . LEU A 1 171 ? 4.111 7.350 -20.690 1.00 89.56 171 LEU A O 1
ATOM 1334 N N . ARG A 1 172 ? 5.224 8.513 -22.266 1.00 92.31 172 ARG A N 1
ATOM 1335 C CA . ARG A 1 172 ? 4.772 9.864 -21.893 1.00 92.31 172 ARG A CA 1
ATOM 1336 C C . ARG A 1 172 ? 5.114 10.248 -20.447 1.00 92.31 172 ARG A C 1
ATOM 1338 O O . ARG A 1 172 ? 4.376 10.996 -19.817 1.00 92.31 172 ARG A O 1
ATOM 1345 N N . LEU A 1 173 ? 6.240 9.753 -19.937 1.00 91.06 173 LEU A N 1
ATOM 1346 C CA . LEU A 1 173 ? 6.739 10.062 -18.600 1.00 91.06 173 LEU A CA 1
ATOM 1347 C C . LEU A 1 173 ? 7.607 11.321 -18.635 1.00 91.06 173 LEU A C 1
ATOM 1349 O O . LEU A 1 173 ? 8.553 11.423 -19.421 1.00 91.06 173 LEU A O 1
ATOM 1353 N N . GLY A 1 174 ? 7.290 12.276 -17.764 1.00 90.69 174 GLY A N 1
ATOM 1354 C CA . GLY A 1 174 ? 7.955 13.574 -17.694 1.00 90.69 174 GLY A CA 1
ATOM 1355 C C . GLY A 1 174 ? 8.748 13.799 -16.408 1.00 90.69 174 GLY A C 1
ATOM 1356 O O . GLY A 1 174 ? 8.915 12.923 -15.563 1.00 90.69 174 GLY A O 1
ATOM 1357 N N . ARG A 1 175 ? 9.209 15.042 -16.218 1.00 89.00 175 ARG A N 1
ATOM 1358 C CA . ARG A 1 175 ? 9.897 15.459 -14.981 1.00 89.00 175 ARG A CA 1
ATOM 1359 C C . ARG A 1 175 ? 9.040 15.273 -13.729 1.00 89.00 175 ARG A C 1
ATOM 1361 O O . ARG A 1 175 ? 9.591 15.035 -12.659 1.00 89.00 175 ARG A O 1
ATOM 1368 N N . GLN A 1 176 ? 7.720 15.412 -13.848 1.00 90.62 176 GLN A N 1
ATOM 1369 C CA . GLN A 1 176 ? 6.819 15.207 -12.718 1.00 90.62 176 GLN A CA 1
ATOM 1370 C C . GLN A 1 176 ? 6.764 13.729 -12.317 1.00 90.62 176 GLN A C 1
ATOM 1372 O O . GLN A 1 176 ? 6.793 13.434 -11.128 1.00 90.62 176 GLN A O 1
ATOM 1377 N N . ASP A 1 177 ? 6.782 12.807 -13.282 1.00 92.44 177 ASP A N 1
ATOM 1378 C CA . ASP A 1 177 ? 6.874 11.372 -13.000 1.00 92.44 177 ASP A CA 1
ATOM 1379 C C . ASP A 1 177 ? 8.193 11.009 -12.337 1.00 92.44 177 ASP A C 1
ATOM 1381 O O . ASP A 1 177 ? 8.190 10.297 -11.343 1.00 92.44 177 ASP A O 1
ATOM 1385 N N . LEU A 1 178 ? 9.313 11.556 -12.817 1.00 92.56 178 LEU A N 1
ATOM 1386 C CA . LEU A 1 178 ? 10.608 11.381 -12.159 1.00 92.56 178 LEU A CA 1
ATOM 1387 C C . LEU A 1 178 ? 10.548 11.799 -10.682 1.00 92.56 178 LEU A C 1
ATOM 1389 O O . LEU A 1 178 ? 10.924 11.024 -9.807 1.00 92.56 178 LEU A O 1
ATOM 1393 N N . LYS A 1 179 ? 10.040 13.004 -10.393 1.00 91.62 179 LYS A N 1
ATOM 1394 C CA . LYS A 1 179 ? 9.888 13.479 -9.009 1.00 91.62 179 LYS A CA 1
ATOM 1395 C C . LYS A 1 179 ? 8.998 12.559 -8.184 1.00 91.62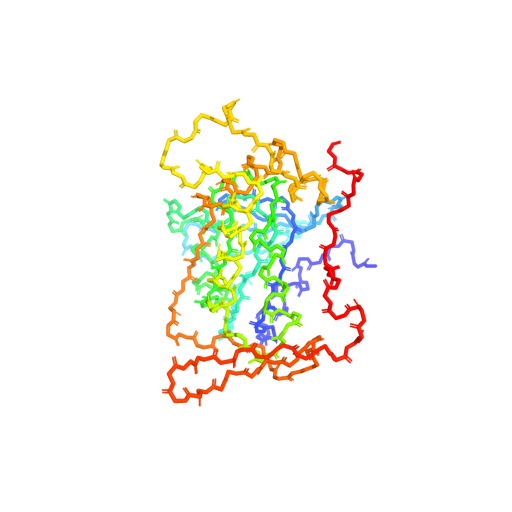 179 LYS A C 1
ATOM 1397 O O . LYS A 1 179 ? 9.312 12.308 -7.033 1.00 91.62 179 LYS A O 1
ATOM 1402 N N . GLY A 1 180 ? 7.906 12.074 -8.763 1.00 92.88 180 GLY A N 1
ATOM 1403 C CA . GLY A 1 180 ? 6.945 11.228 -8.068 1.00 92.88 180 GLY A CA 1
ATOM 1404 C C . GLY A 1 180 ? 7.477 9.830 -7.779 1.00 92.88 180 GLY A C 1
ATOM 1405 O O . GLY A 1 180 ? 7.292 9.311 -6.685 1.00 92.88 180 GLY A O 1
ATOM 1406 N N . LEU A 1 181 ? 8.195 9.241 -8.734 1.00 93.62 181 LEU A N 1
ATOM 1407 C CA . LEU A 1 181 ? 8.864 7.953 -8.575 1.00 93.62 181 LEU A CA 1
ATOM 1408 C C . LEU A 1 181 ? 9.974 8.017 -7.516 1.00 93.62 181 LEU A C 1
ATOM 1410 O O . LEU A 1 181 ? 10.134 7.064 -6.759 1.00 93.62 181 LEU A O 1
ATOM 1414 N N . LEU A 1 182 ? 10.729 9.120 -7.460 1.00 93.06 182 LEU A N 1
ATOM 1415 C CA . LEU A 1 182 ? 11.719 9.357 -6.402 1.00 93.06 182 LEU A CA 1
ATOM 1416 C C . LEU A 1 182 ? 11.052 9.632 -5.055 1.00 93.06 182 LEU A C 1
ATOM 1418 O O . LEU A 1 182 ? 11.473 9.084 -4.050 1.00 93.06 182 LEU A O 1
ATOM 1422 N N . PHE A 1 183 ? 9.975 10.416 -5.038 1.00 92.94 183 PHE A N 1
ATOM 1423 C CA . PHE A 1 183 ? 9.199 10.667 -3.829 1.00 92.94 183 PHE A CA 1
ATOM 1424 C C . PHE A 1 1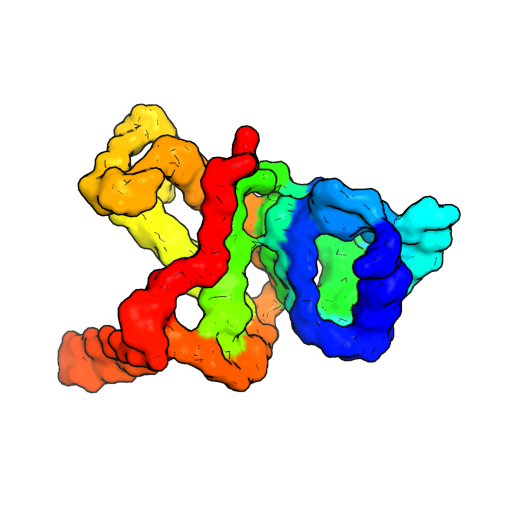83 ? 8.735 9.344 -3.210 1.00 92.94 183 PHE A C 1
ATOM 1426 O O . PHE A 1 183 ? 9.137 9.012 -2.103 1.00 92.94 183 PHE A O 1
ATOM 1433 N N . ASP A 1 184 ? 8.025 8.512 -3.973 1.00 93.31 184 ASP A N 1
ATOM 1434 C CA . ASP A 1 184 ? 7.549 7.198 -3.530 1.00 93.31 184 ASP A CA 1
ATOM 1435 C C . ASP A 1 184 ? 8.676 6.182 -3.225 1.00 93.31 184 ASP A C 1
ATOM 1437 O O . ASP A 1 184 ? 8.402 5.121 -2.660 1.00 93.31 184 ASP A O 1
ATOM 1441 N N . ARG A 1 185 ? 9.932 6.452 -3.617 1.00 92.19 185 ARG A N 1
ATOM 1442 C CA . ARG A 1 185 ? 11.114 5.682 -3.182 1.00 92.19 185 ARG A CA 1
ATOM 1443 C C . ARG A 1 185 ? 11.450 5.941 -1.727 1.00 92.19 185 ARG A C 1
ATOM 1445 O O . ARG A 1 185 ? 11.796 4.991 -1.033 1.00 92.19 185 ARG A O 1
ATOM 1452 N N . ASP A 1 186 ? 11.310 7.184 -1.295 1.00 91.19 186 ASP A N 1
ATOM 1453 C CA . ASP A 1 186 ? 11.910 7.654 -0.051 1.00 91.19 186 ASP A CA 1
ATOM 1454 C C . ASP A 1 186 ? 10.902 7.751 1.103 1.00 91.19 186 ASP A C 1
ATOM 1456 O O . ASP A 1 186 ? 11.293 7.694 2.262 1.00 91.19 186 ASP A O 1
ATOM 1460 N N . ILE A 1 187 ? 9.605 7.871 0.800 1.00 92.81 187 ILE A N 1
ATOM 1461 C CA . ILE A 1 187 ? 8.573 8.254 1.787 1.00 92.81 187 ILE A CA 1
ATOM 1462 C C . ILE A 1 187 ? 7.519 7.174 2.068 1.00 92.81 187 ILE A C 1
ATOM 1464 O O . ILE A 1 187 ? 6.543 7.427 2.775 1.00 92.81 187 ILE A O 1
ATOM 1468 N N . VAL A 1 188 ? 7.641 5.986 1.476 1.00 95.12 188 VAL A N 1
ATOM 1469 C CA . VAL A 1 188 ? 6.669 4.903 1.681 1.00 95.12 188 VAL A CA 1
ATOM 1470 C C . VAL A 1 188 ? 7.214 3.921 2.705 1.00 95.12 188 VAL A C 1
ATOM 1472 O O . VAL A 1 188 ? 8.226 3.267 2.460 1.00 95.12 188 VAL A O 1
ATOM 1475 N N . ALA A 1 189 ? 6.512 3.788 3.827 1.00 95.38 189 ALA A N 1
ATOM 1476 C CA . ALA A 1 189 ? 6.832 2.815 4.858 1.00 95.38 189 ALA A CA 1
ATOM 1477 C C . ALA A 1 189 ? 6.083 1.497 4.630 1.00 95.38 189 ALA A C 1
ATOM 1479 O O . ALA A 1 189 ? 5.002 1.458 4.037 1.00 95.38 189 ALA A O 1
ATOM 1480 N N . PHE A 1 190 ? 6.677 0.417 5.132 1.00 96.44 190 PHE A N 1
ATOM 1481 C CA . PHE A 1 190 ? 6.035 -0.878 5.305 1.00 96.44 190 PHE A CA 1
ATOM 1482 C C . PHE A 1 190 ? 6.208 -1.291 6.766 1.00 96.44 190 PHE A C 1
ATOM 1484 O O . PHE A 1 190 ? 7.334 -1.337 7.263 1.00 96.44 190 PHE A O 1
ATOM 1491 N N . TYR A 1 191 ? 5.110 -1.625 7.436 1.00 96.81 191 TYR A N 1
ATOM 1492 C CA . TYR A 1 191 ? 5.113 -2.136 8.804 1.00 96.81 191 TYR A CA 1
ATOM 1493 C C . TYR A 1 191 ? 4.584 -3.562 8.849 1.00 96.81 191 TYR A C 1
ATOM 1495 O O . TYR A 1 191 ? 3.715 -3.935 8.062 1.00 96.81 191 TYR A O 1
ATOM 1503 N N . GLY A 1 192 ? 5.079 -4.337 9.813 1.00 95.75 192 GLY A N 1
ATOM 1504 C CA . GLY A 1 192 ? 4.634 -5.702 10.078 1.00 95.75 192 GLY A CA 1
ATOM 1505 C C . GLY A 1 192 ? 5.748 -6.739 9.997 1.00 95.75 192 GLY A C 1
ATOM 1506 O O . GLY A 1 192 ? 6.854 -6.460 9.536 1.00 95.75 192 GLY A O 1
ATOM 1507 N N . ASP A 1 193 ? 5.443 -7.952 10.451 1.00 94.62 193 ASP A N 1
ATOM 1508 C CA . ASP A 1 193 ? 6.371 -9.081 10.398 1.00 94.62 193 ASP A CA 1
ATOM 1509 C C . ASP A 1 193 ? 6.495 -9.597 8.950 1.00 94.62 193 ASP A C 1
ATOM 1511 O O . ASP A 1 193 ? 5.500 -10.087 8.406 1.00 94.62 193 ASP A O 1
ATOM 1515 N N . PRO A 1 194 ? 7.674 -9.530 8.301 1.00 89.44 194 PRO A N 1
ATOM 1516 C CA . PRO A 1 194 ? 7.855 -10.036 6.942 1.00 89.44 194 PRO A CA 1
ATOM 1517 C C . PRO A 1 194 ? 7.721 -11.565 6.833 1.00 89.44 194 PRO A C 1
ATOM 1519 O O . PRO A 1 194 ? 7.540 -12.075 5.725 1.00 89.44 194 PRO A O 1
ATOM 1522 N N . ALA A 1 195 ? 7.802 -12.309 7.940 1.00 93.25 195 ALA A N 1
ATOM 1523 C CA . ALA A 1 195 ? 7.561 -13.748 7.945 1.00 93.25 195 ALA A CA 1
ATOM 1524 C C . ALA A 1 195 ? 6.064 -14.083 7.841 1.00 93.25 195 ALA A C 1
ATOM 1526 O O . ALA A 1 195 ? 5.715 -15.129 7.281 1.00 93.25 195 ALA A O 1
ATOM 1527 N N . TRP A 1 196 ? 5.172 -13.195 8.305 1.00 96.31 196 TRP A N 1
ATOM 1528 C CA . TRP A 1 196 ? 3.729 -13.398 8.185 1.00 96.31 196 TRP A CA 1
ATOM 1529 C C . TRP A 1 196 ? 3.300 -13.415 6.713 1.00 96.31 196 TRP A C 1
ATOM 1531 O O . TRP A 1 196 ? 3.466 -12.448 5.964 1.00 96.31 196 TRP A O 1
ATOM 1541 N N . GLN A 1 197 ? 2.729 -14.543 6.291 1.00 95.69 197 GLN A N 1
ATOM 1542 C CA . GLN A 1 197 ? 2.298 -14.790 4.916 1.00 95.69 197 GLN A CA 1
ATOM 1543 C C . GLN A 1 197 ? 0.886 -14.244 4.665 1.00 95.69 197 GLN A C 1
ATOM 1545 O O . GLN A 1 197 ? -0.031 -15.000 4.350 1.00 95.69 197 GLN A O 1
ATOM 1550 N N . GLY A 1 198 ? 0.705 -12.927 4.785 1.00 96.06 198 GLY A N 1
ATOM 1551 C CA . GLY A 1 198 ? -0.531 -12.263 4.371 1.00 96.06 198 GLY A CA 1
ATOM 1552 C C . GLY A 1 198 ? -0.701 -12.366 2.853 1.00 96.06 198 GLY A C 1
ATOM 1553 O O . GLY A 1 198 ? -0.051 -11.633 2.112 1.00 96.06 198 GLY A O 1
ATOM 1554 N N . ARG A 1 199 ? -1.506 -13.317 2.373 1.00 97.19 199 ARG A N 1
ATOM 1555 C CA . ARG A 1 199 ? -1.642 -13.672 0.952 1.00 97.19 199 ARG A CA 1
ATOM 1556 C C . ARG A 1 199 ? -3.117 -13.745 0.577 1.00 97.19 199 ARG A C 1
ATOM 1558 O O . ARG A 1 199 ? -3.897 -14.377 1.281 1.00 97.19 199 ARG A O 1
ATOM 1565 N N . MET A 1 200 ? -3.480 -13.133 -0.548 1.00 96.88 200 MET A N 1
ATOM 1566 C CA . MET A 1 200 ? -4.815 -13.302 -1.127 1.00 96.88 200 MET A CA 1
ATOM 1567 C C . MET A 1 200 ? -5.068 -14.780 -1.442 1.00 96.88 200 MET A C 1
ATOM 1569 O O . MET A 1 200 ? -4.155 -15.468 -1.902 1.00 96.88 200 MET A O 1
ATOM 1573 N N . ALA A 1 201 ? -6.298 -15.257 -1.249 1.00 96.25 201 ALA A N 1
ATOM 1574 C CA . ALA A 1 201 ? -6.698 -16.581 -1.725 1.00 96.25 201 ALA A CA 1
ATOM 1575 C C . ALA A 1 201 ? -6.383 -16.734 -3.221 1.00 96.25 201 ALA A C 1
ATOM 1577 O O . ALA A 1 201 ? -6.408 -15.749 -3.959 1.00 96.25 201 ALA A O 1
ATOM 1578 N N . GLU A 1 202 ? -6.070 -17.949 -3.673 1.00 96.44 202 GLU A N 1
ATOM 1579 C CA . GLU A 1 202 ? -5.813 -18.193 -5.093 1.00 96.44 202 GLU A CA 1
ATOM 1580 C C . GLU A 1 202 ? -7.009 -17.757 -5.944 1.00 96.44 202 GLU A C 1
ATOM 1582 O O . GLU A 1 202 ? -8.169 -17.986 -5.602 1.00 96.44 202 GLU A O 1
ATOM 1587 N N . GLY A 1 203 ? -6.718 -17.121 -7.074 1.00 93.62 203 GLY A N 1
ATOM 1588 C CA . GLY A 1 203 ? -7.748 -16.611 -7.960 1.00 93.62 203 GLY A CA 1
ATOM 1589 C C . GLY A 1 203 ? -7.254 -16.444 -9.385 1.00 93.62 203 GLY A C 1
ATOM 1590 O O . GLY A 1 203 ? -6.155 -16.864 -9.761 1.00 93.62 203 GLY A O 1
ATOM 1591 N N . LYS A 1 204 ? -8.088 -15.811 -10.209 1.00 92.06 204 LYS A N 1
ATOM 1592 C CA . LYS A 1 204 ? -7.746 -15.540 -11.602 1.00 92.06 204 LYS A CA 1
ATOM 1593 C C . LYS A 1 204 ? -6.565 -14.571 -11.665 1.00 92.06 204 LYS A C 1
ATOM 1595 O O . LYS A 1 204 ? -6.628 -13.478 -11.121 1.00 92.06 204 LYS A O 1
ATOM 1600 N N . THR A 1 205 ? -5.519 -14.957 -12.390 1.00 91.94 205 THR A N 1
ATOM 1601 C CA . THR A 1 205 ? -4.368 -14.094 -12.682 1.00 91.94 205 THR A CA 1
ATOM 1602 C C . THR A 1 205 ? -4.357 -13.707 -14.158 1.00 91.94 205 THR A C 1
ATOM 1604 O O . THR A 1 205 ? -4.802 -14.476 -15.014 1.00 91.94 205 THR A O 1
ATOM 1607 N N . ASN A 1 206 ? -3.836 -12.515 -14.465 1.00 89.25 206 ASN A N 1
ATOM 1608 C CA . ASN A 1 206 ? -3.765 -11.987 -15.835 1.00 89.25 206 ASN A CA 1
ATOM 1609 C C . ASN A 1 206 ? -2.676 -12.657 -16.700 1.00 89.25 206 ASN A C 1
ATOM 1611 O O . ASN A 1 206 ? -2.705 -12.572 -17.927 1.00 89.25 206 ASN A O 1
ATOM 1615 N N . TRP A 1 207 ? -1.718 -13.342 -16.077 1.00 92.00 207 TRP A N 1
ATOM 1616 C CA . TRP A 1 207 ? -0.693 -14.135 -16.752 1.00 92.00 207 TRP A CA 1
ATOM 1617 C C . TRP A 1 207 ? -0.182 -15.249 -15.836 1.00 92.00 207 TRP A C 1
ATOM 1619 O O . TRP A 1 207 ? -0.252 -15.153 -14.610 1.00 92.00 207 TRP A O 1
ATOM 1629 N N . ILE A 1 208 ? 0.398 -16.285 -16.433 1.00 93.00 208 ILE A N 1
ATOM 1630 C CA . ILE A 1 208 ? 1.127 -17.357 -15.749 1.00 93.00 208 ILE A CA 1
ATOM 1631 C C . ILE A 1 208 ? 2.623 -17.046 -15.819 1.00 93.00 208 ILE A C 1
ATOM 1633 O O . ILE A 1 208 ? 3.101 -16.514 -16.819 1.00 93.00 208 ILE A O 1
ATOM 1637 N N . GLN A 1 209 ? 3.368 -17.383 -14.767 1.00 93.44 209 GLN A N 1
ATOM 1638 C CA . GLN A 1 209 ? 4.825 -17.252 -14.734 1.00 93.44 209 GLN A CA 1
ATOM 1639 C C . GLN A 1 209 ? 5.446 -18.615 -14.448 1.00 93.44 209 GLN A C 1
ATOM 1641 O O . GLN A 1 209 ? 4.994 -19.315 -13.542 1.00 93.44 209 GLN A O 1
ATOM 1646 N N . LYS A 1 210 ? 6.487 -18.976 -15.196 1.00 94.94 210 LYS A N 1
ATOM 1647 C CA . LYS A 1 210 ? 7.266 -20.197 -14.982 1.00 94.94 210 LYS A CA 1
ATOM 1648 C C . LYS A 1 210 ? 8.749 -19.872 -15.069 1.00 94.94 210 LYS A C 1
ATOM 1650 O O . LYS A 1 210 ? 9.208 -19.380 -16.095 1.00 94.94 210 LYS A O 1
ATOM 1655 N N . LEU A 1 211 ? 9.499 -20.184 -14.018 1.00 95.44 211 LEU A N 1
ATOM 1656 C CA . LEU A 1 211 ? 10.958 -20.175 -14.046 1.00 95.44 211 LEU A CA 1
ATOM 1657 C C . LEU A 1 211 ? 11.444 -21.609 -14.273 1.00 95.44 211 LEU A C 1
ATOM 1659 O O . LEU A 1 211 ? 11.034 -22.524 -13.567 1.00 95.44 211 LEU A O 1
ATOM 1663 N N . SER A 1 212 ? 12.276 -21.832 -15.285 1.00 95.56 212 SER A N 1
ATOM 1664 C CA . SER A 1 212 ? 12.872 -23.139 -15.586 1.00 95.56 212 SER A CA 1
ATOM 1665 C C . SER A 1 212 ? 14.385 -23.005 -15.681 1.00 95.56 212 SER A C 1
ATOM 1667 O O . SER A 1 212 ? 14.884 -22.035 -16.245 1.00 95.56 212 SER A O 1
ATOM 1669 N N . LYS A 1 213 ? 15.122 -23.965 -15.119 1.00 96.00 213 LYS A N 1
ATOM 1670 C CA . LYS A 1 213 ? 16.584 -24.009 -15.199 1.00 96.00 213 LYS A CA 1
ATOM 1671 C C . LYS A 1 213 ? 17.001 -24.931 -16.342 1.00 96.00 213 LYS A C 1
ATOM 1673 O O . LYS A 1 213 ? 16.722 -26.124 -16.307 1.00 96.00 213 LYS A O 1
ATOM 1678 N N . ASN A 1 214 ? 17.705 -24.376 -17.316 1.00 91.81 214 ASN A N 1
ATOM 1679 C CA . ASN A 1 214 ? 18.489 -25.112 -18.301 1.00 91.81 214 ASN A CA 1
ATOM 1680 C C . ASN A 1 214 ? 19.949 -25.148 -17.823 1.00 91.81 214 ASN A C 1
ATOM 1682 O O . ASN A 1 214 ? 20.339 -24.310 -17.016 1.00 91.81 214 ASN A O 1
ATOM 1686 N N . LYS A 1 215 ? 20.758 -26.100 -18.312 1.00 90.75 215 LYS A N 1
ATOM 1687 C CA . LYS A 1 215 ? 22.130 -26.407 -17.833 1.00 90.75 215 LYS A CA 1
ATOM 1688 C C . LYS A 1 215 ? 22.880 -25.209 -17.214 1.00 90.75 215 LYS A C 1
ATOM 1690 O O . LYS A 1 215 ? 23.226 -25.273 -16.038 1.00 90.75 215 LYS A O 1
ATOM 1695 N N . ASN A 1 216 ? 23.019 -24.110 -17.968 1.00 94.75 216 ASN A N 1
ATOM 1696 C CA . ASN A 1 216 ? 23.719 -22.888 -17.543 1.00 94.75 216 ASN A CA 1
ATOM 1697 C C . ASN A 1 216 ? 22.856 -21.609 -17.615 1.00 94.75 216 ASN A C 1
ATOM 1699 O O . ASN A 1 216 ? 23.398 -20.507 -17.611 1.00 94.75 216 ASN A O 1
ATOM 1703 N N . SER A 1 217 ? 21.530 -21.716 -17.727 1.00 95.25 217 SER A N 1
ATOM 1704 C CA . SER A 1 217 ? 20.658 -20.541 -17.854 1.00 95.25 217 SER A CA 1
ATOM 1705 C C . SER A 1 217 ? 19.304 -20.735 -17.185 1.00 95.25 217 SER A C 1
ATOM 1707 O O . SER A 1 217 ? 18.799 -21.846 -17.061 1.00 95.25 217 SER A O 1
ATOM 1709 N N . PHE A 1 218 ? 18.691 -19.634 -16.764 1.00 96.12 218 PHE A N 1
ATOM 1710 C CA . PHE A 1 218 ? 17.299 -19.624 -16.336 1.00 96.12 218 PHE A CA 1
ATOM 1711 C C . PHE A 1 218 ? 16.432 -19.045 -17.450 1.00 96.12 218 PHE A C 1
ATOM 1713 O O . PHE A 1 218 ? 16.767 -18.021 -18.040 1.00 96.12 218 PHE A O 1
ATOM 1720 N N . VAL A 1 219 ? 15.307 -19.698 -17.722 1.00 95.62 219 VAL A N 1
ATOM 1721 C CA . VAL A 1 219 ? 14.269 -19.210 -18.627 1.00 95.62 219 VAL A CA 1
ATOM 1722 C C . VAL A 1 219 ? 13.064 -18.834 -17.784 1.00 95.62 219 VAL A C 1
ATOM 1724 O O . VAL A 1 219 ? 12.424 -19.695 -17.178 1.00 95.62 219 VAL A O 1
ATOM 1727 N N . PHE A 1 220 ? 12.760 -17.542 -17.743 1.00 95.25 220 PHE A N 1
ATOM 1728 C CA . PHE A 1 220 ? 11.537 -17.027 -17.147 1.00 95.25 220 PHE A CA 1
ATOM 1729 C C . PHE A 1 220 ? 10.504 -16.801 -18.249 1.00 95.25 220 PHE A C 1
ATOM 1731 O O . PHE A 1 220 ? 10.688 -15.960 -19.124 1.00 95.25 220 PHE A O 1
ATOM 1738 N N . THR A 1 221 ? 9.432 -17.586 -18.226 1.00 95.19 221 THR A N 1
ATOM 1739 C CA . THR A 1 221 ? 8.344 -17.512 -19.203 1.00 95.19 221 THR A CA 1
ATOM 1740 C C . THR A 1 221 ? 7.140 -16.842 -18.568 1.00 95.19 221 THR A C 1
ATOM 1742 O O . THR A 1 221 ? 6.660 -17.294 -17.528 1.00 95.19 221 THR A O 1
ATOM 1745 N N . VAL A 1 222 ? 6.623 -15.804 -19.223 1.00 93.31 222 VAL A N 1
ATOM 1746 C CA . VAL A 1 222 ? 5.363 -15.148 -18.868 1.00 93.31 222 VAL A CA 1
ATOM 1747 C C . VAL A 1 222 ? 4.355 -15.433 -19.971 1.00 93.31 222 VAL A C 1
ATOM 1749 O O . VAL A 1 222 ? 4.581 -15.073 -21.121 1.00 93.31 222 VAL A O 1
ATOM 1752 N N . THR A 1 223 ? 3.258 -16.107 -19.630 1.00 94.62 223 THR A N 1
ATOM 1753 C CA . THR A 1 223 ? 2.205 -16.471 -20.588 1.00 94.62 223 THR A CA 1
ATOM 1754 C C . THR A 1 223 ? 0.935 -15.675 -20.287 1.00 94.62 223 THR A C 1
ATOM 1756 O O . THR A 1 223 ? 0.356 -15.882 -19.219 1.00 94.62 223 THR A O 1
ATOM 1759 N N . PRO A 1 224 ? 0.492 -14.766 -21.173 1.00 94.19 224 PRO A N 1
ATOM 1760 C CA . PRO A 1 224 ? -0.741 -14.006 -20.974 1.00 94.19 224 PRO A CA 1
ATOM 1761 C C . PRO A 1 224 ? -1.965 -14.933 -20.942 1.00 94.19 224 PRO A C 1
ATOM 1763 O O . PRO A 1 224 ? -2.071 -15.834 -21.771 1.00 94.19 224 PRO A O 1
ATOM 1766 N N . THR A 1 225 ? -2.911 -14.698 -20.028 1.00 93.06 225 THR A N 1
ATOM 1767 C CA . THR A 1 225 ? -4.181 -15.458 -19.954 1.00 93.06 225 THR A CA 1
ATOM 1768 C C . THR A 1 225 ? -5.373 -14.670 -20.501 1.00 93.06 225 THR A C 1
ATOM 1770 O O . THR A 1 225 ? -6.439 -15.237 -20.722 1.00 93.06 225 THR A O 1
ATOM 1773 N N . ASN A 1 226 ? -5.197 -13.371 -20.760 1.00 87.81 226 ASN A N 1
ATOM 1774 C CA . ASN A 1 226 ? -6.216 -12.454 -21.277 1.00 87.81 226 ASN A CA 1
ATOM 1775 C C . ASN A 1 226 ? -5.757 -11.753 -22.576 1.00 87.81 226 ASN A C 1
ATOM 1777 O O . ASN A 1 226 ? -6.050 -10.580 -22.822 1.00 87.81 226 ASN A O 1
ATOM 1781 N N . GLY A 1 227 ? -4.944 -12.442 -23.387 1.00 87.44 227 GLY A N 1
ATOM 1782 C CA . GLY A 1 227 ? -4.396 -11.900 -24.634 1.00 87.44 227 GLY A CA 1
ATOM 1783 C C . GLY A 1 227 ? -3.651 -10.567 -24.427 1.00 87.44 227 GLY A C 1
ATOM 1784 O O . GLY A 1 227 ? -2.979 -10.404 -23.402 1.00 87.44 227 GLY A O 1
ATOM 1785 N N . PRO A 1 228 ? -3.788 -9.583 -25.339 1.00 83.81 228 PRO A N 1
ATOM 1786 C CA . PRO A 1 228 ? -3.153 -8.265 -25.209 1.00 83.81 228 PRO A CA 1
ATOM 1787 C C . PRO A 1 228 ? -3.570 -7.475 -23.959 1.00 83.81 228 PRO A C 1
ATOM 1789 O O . PRO A 1 228 ? -2.843 -6.587 -23.522 1.00 83.81 228 PRO A O 1
ATOM 1792 N N . ASN A 1 229 ? -4.729 -7.788 -23.369 1.00 85.38 229 ASN A N 1
ATOM 1793 C CA . ASN A 1 229 ? -5.224 -7.106 -22.172 1.00 85.38 229 ASN A CA 1
ATOM 1794 C C . ASN A 1 229 ? -4.539 -7.587 -20.887 1.00 85.38 229 ASN A C 1
ATOM 1796 O O . ASN A 1 229 ? -4.668 -6.928 -19.863 1.00 85.38 229 ASN A O 1
ATOM 1800 N N . SER A 1 230 ? -3.789 -8.691 -20.938 1.00 86.12 230 SER A N 1
ATOM 1801 C CA . SER A 1 230 ? -3.089 -9.270 -19.779 1.00 86.12 230 SER A CA 1
ATOM 1802 C C . SER A 1 230 ? -2.137 -8.294 -19.090 1.00 86.12 230 SER A C 1
ATOM 1804 O O . SER A 1 230 ? -1.888 -8.423 -17.900 1.00 86.12 230 SER A O 1
ATOM 1806 N N . PHE A 1 231 ? -1.600 -7.328 -19.836 1.00 82.31 231 PHE A N 1
ATOM 1807 C CA . PHE A 1 231 ? -0.603 -6.373 -19.347 1.00 82.31 231 PHE A CA 1
ATOM 1808 C C . PHE A 1 231 ? -1.137 -4.941 -19.270 1.00 82.31 231 PHE A C 1
ATOM 1810 O O . PHE A 1 231 ? -0.360 -4.004 -19.083 1.00 82.31 231 PHE A O 1
ATOM 1817 N N . LYS A 1 232 ? -2.447 -4.742 -19.464 1.00 76.75 232 LYS A N 1
ATOM 1818 C CA . LYS A 1 232 ? -3.042 -3.420 -19.278 1.00 76.75 232 LYS A CA 1
ATOM 1819 C C . LYS A 1 232 ? -3.046 -3.094 -17.781 1.00 76.75 232 LYS A C 1
ATOM 1821 O O . LYS A 1 232 ? -3.496 -3.933 -17.006 1.00 76.75 232 LYS A O 1
ATOM 1826 N N . PRO A 1 233 ? -2.578 -1.902 -17.373 1.00 63.88 233 PRO A N 1
ATOM 1827 C CA . PRO A 1 233 ? -2.758 -1.443 -16.003 1.00 63.88 233 PRO A CA 1
ATOM 1828 C C . PRO A 1 233 ? -4.257 -1.352 -15.711 1.00 63.88 233 PRO A C 1
ATOM 1830 O O . PRO A 1 233 ? -4.980 -0.718 -16.486 1.00 63.88 233 PRO A O 1
ATOM 1833 N N . HIS A 1 234 ? -4.715 -1.976 -14.627 1.00 57.88 234 HIS A N 1
ATOM 1834 C CA . HIS A 1 234 ? -6.116 -1.884 -14.197 1.00 57.88 234 HIS A CA 1
ATOM 1835 C C . HIS A 1 234 ? -6.387 -0.565 -13.477 1.00 57.88 234 HIS A C 1
ATOM 1837 O O . HIS A 1 234 ? -7.468 0.002 -13.614 1.00 57.88 234 HIS A O 1
ATOM 1843 N N . TYR A 1 235 ? -5.371 -0.017 -12.806 1.00 56.75 235 TYR A N 1
ATOM 1844 C CA . TYR A 1 235 ? -5.419 1.321 -12.234 1.00 56.75 235 TYR A CA 1
ATOM 1845 C C . TYR A 1 235 ? -4.704 2.328 -13.146 1.00 56.75 235 TYR A C 1
ATOM 1847 O O . TYR A 1 235 ? -3.476 2.424 -13.176 1.00 56.75 235 TYR A O 1
ATOM 1855 N N . GLN A 1 236 ? -5.474 3.095 -13.918 1.00 48.03 236 GLN A N 1
ATOM 1856 C CA . GLN A 1 236 ? -4.954 4.260 -14.634 1.00 48.03 236 GLN A CA 1
ATOM 1857 C C . GLN A 1 236 ? -5.187 5.508 -13.787 1.00 48.03 236 GLN A C 1
ATOM 1859 O O . GLN A 1 236 ? -6.308 5.779 -13.359 1.00 48.03 236 GLN A O 1
ATOM 1864 N N . ARG A 1 237 ? -4.125 6.294 -13.568 1.00 44.12 237 ARG A N 1
ATOM 1865 C CA . ARG A 1 237 ? -4.261 7.673 -13.089 1.00 44.12 237 ARG A CA 1
ATOM 1866 C C . ARG A 1 237 ? -5.264 8.388 -13.994 1.00 44.12 237 ARG A C 1
ATOM 1868 O O . ARG A 1 237 ? -5.036 8.474 -15.199 1.00 44.12 237 ARG A O 1
ATOM 1875 N N . SER A 1 238 ? -6.351 8.893 -13.414 1.00 34.34 238 SER A N 1
ATOM 1876 C CA . SER A 1 238 ? -7.242 9.821 -14.109 1.00 34.34 238 SER A CA 1
ATOM 1877 C C . SER A 1 238 ? -6.409 11.029 -14.556 1.00 34.34 238 SER A C 1
ATOM 1879 O O . SER A 1 238 ? -5.790 11.657 -13.694 1.00 34.34 238 SER A O 1
ATOM 1881 N N . PRO A 1 239 ? -6.362 11.365 -15.856 1.00 32.72 239 PRO A N 1
ATOM 1882 C CA . PRO A 1 239 ? -5.613 12.525 -16.336 1.00 32.72 239 PRO A CA 1
ATOM 1883 C C . PRO A 1 239 ? -6.157 13.865 -15.805 1.00 32.72 239 PRO A C 1
ATOM 1885 O O . PRO A 1 239 ? -5.433 14.854 -15.820 1.00 32.72 239 PRO A O 1
ATOM 1888 N N . ASP A 1 240 ? -7.385 13.885 -15.275 1.00 28.06 240 ASP A N 1
ATOM 1889 C CA . ASP A 1 240 ? -8.147 15.123 -15.056 1.00 28.06 240 ASP A CA 1
ATOM 1890 C C . ASP A 1 240 ? -8.172 15.669 -13.615 1.00 28.06 240 ASP A C 1
ATOM 1892 O O . ASP A 1 240 ? -9.100 16.393 -13.259 1.00 28.06 240 ASP A O 1
ATOM 1896 N N . ARG A 1 241 ? -7.211 15.336 -12.741 1.00 30.12 241 ARG A N 1
ATOM 1897 C CA . ARG A 1 241 ? -7.143 15.957 -11.397 1.00 30.12 241 ARG A CA 1
ATOM 1898 C C . ARG A 1 241 ? -5.714 16.267 -10.959 1.00 30.12 241 ARG A C 1
ATOM 1900 O O . ARG A 1 241 ? -5.097 15.494 -10.228 1.00 30.12 241 ARG A O 1
ATOM 1907 N N . LEU A 1 242 ? -5.236 17.425 -11.404 1.00 29.95 242 LEU A N 1
ATOM 1908 C CA . LEU A 1 242 ? -4.348 18.321 -10.661 1.00 29.95 242 LEU A CA 1
ATOM 1909 C C . LEU A 1 242 ? -5.014 19.695 -10.622 1.00 29.95 242 LEU A C 1
ATOM 1911 O O . LEU A 1 242 ? -5.565 20.085 -11.676 1.00 29.95 242 LEU A O 1
#

Secondary structure (DSSP, 8-state):
--S--HHHHHHHHHTT--SEEEE-B-B-SSEEESBSSS---EEEE-TTS-EEEE-TTS-EEE----S-EEEEETT-SSTT---STTSHHHHHHHHS-EEEEEEESS--S--HHHHHHHHHHTSSTTT-BHHHHHHHHHHHHHHHHHHHSTT-SSSS--TTTPPPPHHHHHTT--HHHHHHHHHHHHSEEEEE-TTS--BPPS---SEEEEEEEETTEEEEEEEESSGGGGGS-SSPPPTT--